Protein AF-A0A562D135-F1 (afdb_monomer_lite)

Foldseek 3Di:
DDPVPADDPVRLVVLVVQLVVLVPDDPPDPCSLVSNLVSQLVNLVRDDLQAQDLSNADPFWQQSVVLVVLCVVFDSNLASQVQNLLSNCFLHDDDPVSLVSLLVSVVRPSNVVSLLVSLVSLLVIDWGFQDPPDGQLVGFTARGYRRVLSSLLSSLLSLLSVLVDDSLQVSLLSQLLQQCPGRNDPPDNHGRRVSSNLSSLVSLLSSPDPSSLVSLVVSLVRHPDPVSVVSSVVSHD

Sequence (237 aa):
MCSAGLADSALVHALDAVTAFLDASGDHEWRIVELRNQARRVTSSATHPDILDLSLLADGDAWAGPARDVALSLPAGDIAPLVRLLGDLGPRKPPQRWWKSVDEALKSPPARQLLRQWLELAAATAVVPEWPGSKVGYCAGVLFVGTNVDVVRAAVLSTSRLRDETWPTDLLAELARRGSAHNGMAGIPEALALKVASAAVDALVLRANQVDHAALAILLTELNRRDLIKRINAALP

Structure (mmCIF, N/CA/C/O backbone):
data_AF-A0A562D135-F1
#
_entry.id   AF-A0A562D135-F1
#
loop_
_atom_site.group_PDB
_atom_site.id
_atom_site.type_symbol
_atom_site.label_atom_id
_atom_site.label_alt_id
_atom_site.label_comp_id
_atom_site.label_asy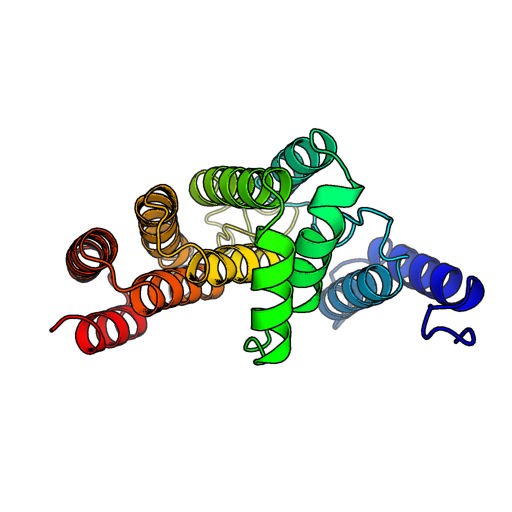m_id
_atom_site.label_entity_id
_atom_site.label_seq_id
_atom_site.pdbx_PDB_ins_code
_atom_site.Cartn_x
_atom_site.Cartn_y
_atom_site.Cartn_z
_atom_site.occupancy
_atom_site.B_iso_or_equiv
_atom_site.auth_seq_id
_atom_site.auth_comp_id
_atom_site.auth_asym_id
_atom_site.auth_atom_id
_atom_site.pdbx_PDB_model_num
ATOM 1 N N . MET A 1 1 ? -10.113 -7.699 -29.712 1.00 42.00 1 MET A N 1
ATOM 2 C CA . MET A 1 1 ? -10.841 -8.226 -28.524 1.00 42.00 1 MET A CA 1
ATOM 3 C C . MET A 1 1 ? -11.444 -9.568 -28.888 1.00 42.00 1 MET A C 1
ATOM 5 O O . MET A 1 1 ? -12.290 -9.611 -29.777 1.00 42.00 1 MET A O 1
ATOM 9 N N . CYS A 1 2 ? -11.012 -10.649 -28.243 1.00 36.53 2 CYS A N 1
ATOM 10 C CA . CYS A 1 2 ? -11.620 -11.965 -28.442 1.00 36.53 2 CYS A CA 1
ATOM 11 C C . CYS A 1 2 ? -12.984 -12.049 -27.733 1.00 36.53 2 CYS A C 1
ATOM 13 O O . CYS A 1 2 ? -13.264 -11.282 -26.810 1.00 36.53 2 CYS A O 1
ATOM 15 N N . SER A 1 3 ? -13.821 -13.003 -28.150 1.00 36.50 3 SER A N 1
ATOM 16 C CA . SER A 1 3 ? -15.224 -13.199 -27.733 1.00 36.50 3 SER A CA 1
ATOM 17 C C . SER A 1 3 ? -15.468 -13.398 -26.224 1.00 36.50 3 SER A C 1
ATOM 19 O O . SER A 1 3 ? -16.619 -13.439 -25.804 1.00 36.50 3 SER A O 1
ATOM 21 N N . ALA A 1 4 ? -14.414 -13.462 -25.404 1.00 48.22 4 ALA A N 1
ATOM 22 C CA . ALA A 1 4 ? -14.469 -13.575 -23.945 1.00 48.22 4 ALA A CA 1
ATOM 23 C C . ALA A 1 4 ? -14.019 -12.301 -23.189 1.00 48.22 4 ALA A C 1
ATOM 25 O O . ALA A 1 4 ? -13.837 -12.343 -21.977 1.00 48.22 4 ALA A O 1
ATOM 26 N N . GLY A 1 5 ? -13.792 -11.173 -23.876 1.00 50.88 5 GLY A N 1
ATOM 27 C CA . GLY A 1 5 ? -13.250 -9.958 -23.244 1.00 50.88 5 GLY A CA 1
ATOM 28 C C . GLY A 1 5 ? -11.745 -10.025 -22.948 1.00 50.88 5 GLY A C 1
ATOM 29 O O . GLY A 1 5 ? -11.208 -9.143 -22.285 1.00 50.88 5 GLY A O 1
ATOM 30 N N . LEU A 1 6 ? -11.064 -11.052 -23.463 1.00 56.34 6 LEU A N 1
ATOM 31 C CA . LEU A 1 6 ? -9.611 -11.188 -23.418 1.00 56.34 6 LEU A CA 1
ATOM 32 C C . LEU A 1 6 ? -8.965 -10.319 -24.508 1.00 56.34 6 LEU A C 1
ATOM 34 O O . LEU A 1 6 ? -9.483 -10.213 -25.633 1.00 56.34 6 LEU A O 1
ATOM 38 N N . ALA A 1 7 ? -7.828 -9.702 -24.173 1.00 60.22 7 ALA A N 1
ATOM 39 C CA . ALA A 1 7 ? -6.957 -9.077 -25.160 1.00 60.22 7 ALA A CA 1
ATOM 40 C C . ALA A 1 7 ? -6.534 -10.144 -26.179 1.00 60.22 7 ALA A C 1
ATOM 42 O O . ALA A 1 7 ? -6.171 -11.256 -25.796 1.00 60.22 7 ALA A O 1
ATOM 43 N N . ASP A 1 8 ? -6.639 -9.843 -27.476 1.00 71.81 8 ASP A N 1
ATOM 44 C CA . ASP A 1 8 ? -6.077 -10.756 -28.472 1.00 71.81 8 ASP A CA 1
ATOM 45 C C . ASP A 1 8 ? -4.543 -10.659 -28.458 1.00 71.81 8 ASP A C 1
ATOM 47 O O . ASP A 1 8 ? -3.971 -9.685 -27.960 1.00 71.81 8 ASP A O 1
ATOM 51 N N . SER A 1 9 ? -3.868 -11.680 -28.987 1.00 68.06 9 SER A N 1
ATOM 52 C CA . SER A 1 9 ? -2.405 -11.746 -28.984 1.00 68.06 9 SER A CA 1
ATOM 53 C C . SER A 1 9 ? -1.750 -10.579 -29.726 1.00 68.06 9 SER A C 1
ATOM 55 O O . SER A 1 9 ? -0.661 -10.160 -29.345 1.00 68.06 9 SER A O 1
ATOM 57 N N . ALA A 1 10 ? -2.404 -10.008 -30.743 1.00 72.44 10 ALA A N 1
ATOM 58 C CA . ALA A 1 10 ? -1.879 -8.855 -31.466 1.00 72.44 10 ALA A CA 1
ATOM 59 C C . ALA A 1 10 ? -1.906 -7.586 -30.600 1.00 72.44 10 ALA A C 1
ATOM 61 O O . ALA A 1 10 ? -0.961 -6.800 -30.648 1.00 72.44 10 ALA A O 1
ATOM 62 N N . LEU A 1 11 ? -2.935 -7.411 -29.764 1.00 72.12 11 LEU A N 1
ATOM 63 C CA . LEU A 1 11 ? -2.990 -6.329 -28.779 1.00 72.12 11 LEU A CA 1
ATOM 64 C C . LEU A 1 11 ? -1.896 -6.479 -27.714 1.00 72.12 11 LEU A C 1
ATOM 66 O O . LEU A 1 11 ? -1.233 -5.494 -27.403 1.00 72.12 11 LEU A O 1
ATOM 70 N N . VAL A 1 12 ? -1.675 -7.688 -27.187 1.00 70.94 12 VAL A N 1
ATOM 71 C CA . VAL A 1 12 ? -0.606 -7.941 -26.199 1.00 70.94 12 VAL A CA 1
ATOM 72 C C . VAL A 1 12 ? 0.771 -7.651 -26.805 1.00 70.94 12 VAL A C 1
ATOM 74 O O . VAL A 1 12 ? 1.523 -6.861 -26.247 1.00 70.94 12 VAL A O 1
ATOM 77 N N . HIS A 1 13 ? 1.060 -8.163 -28.006 1.00 71.25 13 HIS A N 1
ATOM 78 C CA . HIS A 1 13 ? 2.321 -7.876 -28.699 1.00 71.25 13 HIS A CA 1
ATOM 79 C C . HIS A 1 13 ? 2.523 -6.385 -29.004 1.00 71.25 13 HIS A C 1
ATOM 81 O O . HIS A 1 13 ? 3.642 -5.881 -28.911 1.00 71.25 13 HIS A O 1
ATOM 87 N N . ALA A 1 14 ? 1.457 -5.662 -29.356 1.00 74.44 14 ALA A N 1
ATOM 88 C CA . ALA A 1 14 ? 1.533 -4.220 -29.566 1.00 74.44 14 ALA A CA 1
ATOM 89 C C . ALA A 1 14 ? 1.830 -3.467 -28.257 1.00 74.44 14 ALA A C 1
ATOM 91 O O . ALA A 1 14 ? 2.619 -2.523 -28.262 1.00 74.44 14 ALA A O 1
ATOM 92 N N . LEU A 1 15 ? 1.237 -3.890 -27.136 1.00 76.69 15 LEU A N 1
ATOM 93 C CA . LEU A 1 15 ? 1.486 -3.306 -25.816 1.00 76.69 15 LEU A CA 1
ATOM 94 C C . LEU A 1 15 ? 2.910 -3.586 -25.317 1.00 76.69 15 LEU A C 1
ATOM 96 O O . LEU A 1 15 ? 3.551 -2.677 -24.783 1.00 76.69 15 LEU A O 1
ATOM 100 N N . ASP A 1 16 ? 3.435 -4.787 -25.558 1.00 75.12 16 ASP A N 1
ATOM 101 C CA . ASP A 1 16 ? 4.825 -5.140 -25.250 1.00 75.12 16 ASP A CA 1
ATOM 102 C C . ASP A 1 16 ? 5.805 -4.279 -26.055 1.00 75.12 16 ASP A C 1
ATOM 104 O O . ASP A 1 16 ? 6.740 -3.709 -25.493 1.00 75.12 16 ASP A O 1
ATOM 108 N N . ALA A 1 17 ? 5.558 -4.105 -27.359 1.00 78.62 17 ALA A N 1
ATOM 109 C CA . ALA A 1 17 ? 6.385 -3.264 -28.222 1.00 78.62 17 ALA A CA 1
ATOM 110 C C . ALA A 1 17 ? 6.371 -1.786 -27.790 1.00 78.62 17 ALA A C 1
ATOM 112 O O . ALA A 1 17 ? 7.414 -1.130 -27.781 1.00 78.62 17 ALA A O 1
ATOM 113 N N . VAL A 1 18 ? 5.205 -1.265 -27.388 1.00 81.25 18 VAL A N 1
ATOM 114 C CA . VAL A 1 18 ? 5.072 0.098 -26.847 1.00 81.25 18 VAL A CA 1
ATOM 115 C C . VAL A 1 18 ? 5.802 0.235 -25.511 1.00 81.25 18 VAL A C 1
ATOM 117 O O . VAL A 1 18 ? 6.496 1.227 -25.298 1.00 81.25 18 VAL A O 1
ATOM 120 N N . THR A 1 19 ? 5.690 -0.755 -24.624 1.00 78.06 19 THR A N 1
ATOM 121 C CA . THR A 1 19 ? 6.372 -0.740 -23.321 1.00 78.06 19 THR A CA 1
ATOM 122 C C . THR A 1 19 ? 7.889 -0.767 -23.508 1.00 78.06 19 THR A C 1
ATOM 124 O O . THR A 1 19 ? 8.581 0.081 -22.951 1.00 78.06 19 THR A O 1
ATOM 127 N N . ALA A 1 20 ? 8.397 -1.648 -24.374 1.00 78.31 20 ALA A N 1
ATOM 128 C CA . ALA A 1 20 ? 9.819 -1.739 -24.699 1.00 78.31 20 ALA A CA 1
ATOM 129 C C . ALA A 1 20 ? 10.369 -0.446 -25.328 1.00 78.31 20 ALA A C 1
ATOM 131 O O . ALA A 1 20 ? 11.461 -0.001 -24.976 1.00 78.31 20 ALA A O 1
ATOM 132 N N . PHE A 1 21 ? 9.607 0.197 -26.220 1.00 79.81 21 PHE A N 1
ATOM 133 C CA . PHE A 1 21 ? 9.975 1.497 -26.789 1.00 79.81 21 PHE A CA 1
ATOM 134 C C . PHE A 1 21 ? 10.08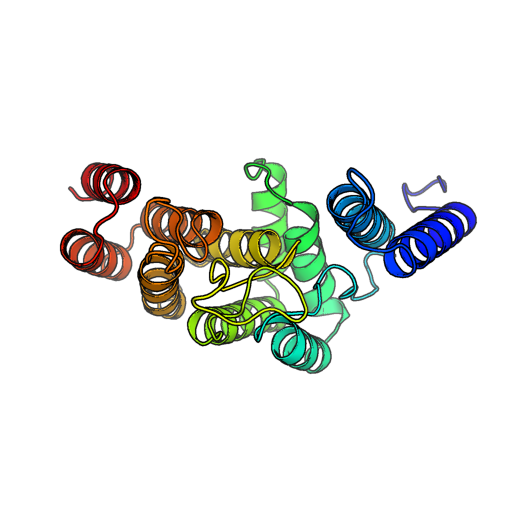7 2.586 -25.710 1.00 79.81 21 PHE A C 1
ATOM 136 O O . PHE A 1 21 ? 11.063 3.338 -25.674 1.00 79.81 21 PHE A O 1
ATOM 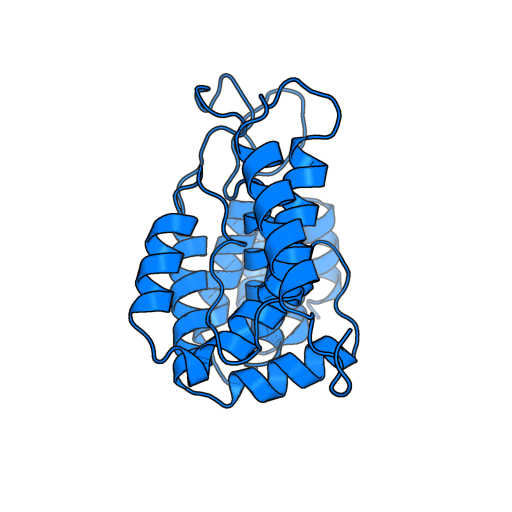143 N N . LEU A 1 22 ? 9.109 2.655 -24.803 1.00 79.88 22 LEU A N 1
ATOM 144 C CA . LEU A 1 22 ? 9.088 3.636 -23.714 1.00 79.88 22 LEU A CA 1
ATOM 145 C C . LEU A 1 22 ? 10.173 3.376 -22.662 1.00 79.88 22 LEU A C 1
ATOM 147 O O . LEU A 1 22 ? 10.680 4.325 -22.063 1.00 79.88 22 LEU A O 1
ATOM 151 N N . ASP A 1 23 ? 10.541 2.117 -22.431 1.00 74.81 23 ASP A N 1
ATOM 152 C CA . ASP A 1 23 ? 11.658 1.738 -21.561 1.00 74.81 23 ASP A CA 1
ATOM 153 C C . ASP A 1 23 ? 13.015 2.114 -22.178 1.00 74.81 23 ASP A C 1
ATOM 155 O O . ASP A 1 23 ? 13.931 2.496 -21.453 1.00 74.81 23 ASP A O 1
ATOM 159 N N . ALA A 1 24 ? 13.135 2.072 -23.509 1.00 77.00 24 ALA A N 1
ATOM 160 C CA . ALA A 1 24 ? 14.341 2.484 -24.233 1.00 77.00 24 ALA A CA 1
ATOM 161 C C . ALA A 1 24 ? 14.467 4.009 -24.419 1.00 77.00 24 ALA A C 1
ATOM 163 O O . ALA A 1 24 ? 15.542 4.500 -24.766 1.00 77.00 24 ALA A O 1
ATOM 164 N N . SER A 1 25 ? 13.384 4.760 -24.210 1.00 73.69 25 SER A N 1
ATOM 165 C CA . SER A 1 25 ? 13.375 6.215 -24.353 1.00 73.69 25 SER A CA 1
ATOM 166 C C . SER A 1 25 ? 13.906 6.906 -23.092 1.00 73.69 25 SER A C 1
ATOM 168 O O . SER A 1 25 ? 13.567 6.526 -21.970 1.00 73.69 25 SER A O 1
ATOM 170 N N . GLY A 1 26 ? 14.729 7.945 -23.263 1.00 62.78 26 GLY A N 1
ATOM 171 C CA . GLY A 1 26 ? 15.309 8.695 -22.147 1.00 62.78 26 GLY A CA 1
ATOM 172 C C . GLY A 1 26 ? 14.260 9.486 -21.357 1.00 62.78 26 GLY A C 1
ATOM 173 O O . GLY A 1 26 ? 13.332 10.057 -21.927 1.00 62.78 26 GLY A O 1
ATOM 174 N N . ASP A 1 27 ? 14.440 9.582 -20.038 1.00 61.22 27 ASP A N 1
ATOM 175 C CA . ASP A 1 27 ? 13.482 10.222 -19.116 1.00 61.22 27 ASP A CA 1
ATOM 176 C C . ASP A 1 27 ? 13.317 11.746 -19.321 1.00 61.22 27 ASP A C 1
ATOM 178 O O . ASP A 1 27 ? 12.475 12.376 -18.682 1.00 61.22 27 ASP A O 1
ATOM 182 N N . HIS A 1 28 ? 14.109 12.355 -20.210 1.00 55.00 28 HIS A N 1
ATOM 183 C CA . HIS A 1 28 ? 14.089 13.791 -20.515 1.00 55.00 28 HIS A CA 1
ATOM 184 C C . HIS A 1 28 ? 12.967 14.204 -21.479 1.00 55.00 28 HIS A C 1
ATOM 186 O O . HIS A 1 28 ? 12.713 15.396 -21.654 1.00 55.00 28 HIS A O 1
ATOM 192 N N . GLU A 1 29 ? 12.297 13.244 -22.114 1.00 59.53 29 GLU A N 1
ATOM 193 C CA . GLU A 1 29 ? 11.203 13.522 -23.039 1.00 59.53 29 GLU A CA 1
ATOM 194 C C . GLU A 1 29 ? 9.868 13.719 -22.302 1.00 59.53 29 GLU A C 1
ATOM 196 O O . GLU A 1 29 ? 9.479 12.970 -21.399 1.00 59.53 29 GLU A O 1
ATOM 201 N N . TRP A 1 30 ? 9.139 14.763 -22.705 1.00 53.09 30 TRP A N 1
ATOM 202 C CA . TRP A 1 30 ? 7.883 15.177 -22.083 1.00 53.09 30 TRP A CA 1
ATOM 203 C C . TRP A 1 30 ? 6.871 14.018 -22.022 1.00 53.09 30 TRP A C 1
ATOM 205 O O . TRP A 1 30 ? 6.461 13.482 -23.049 1.00 53.09 30 TRP A O 1
ATOM 215 N N . ARG A 1 31 ? 6.423 13.676 -20.803 1.00 61.97 31 ARG A N 1
ATOM 216 C CA . ARG A 1 31 ? 5.429 12.627 -20.468 1.00 61.97 31 ARG A CA 1
ATOM 217 C C . ARG A 1 31 ? 5.853 11.171 -20.684 1.00 61.97 31 ARG A C 1
ATOM 219 O O . ARG A 1 31 ? 5.019 10.293 -20.468 1.00 61.97 31 ARG A O 1
ATOM 226 N N . ILE A 1 32 ? 7.114 10.874 -20.999 1.00 74.44 32 ILE A N 1
ATOM 227 C CA . ILE A 1 32 ? 7.555 9.477 -21.167 1.00 74.44 32 ILE A CA 1
ATOM 228 C C . ILE A 1 32 ? 7.358 8.641 -19.904 1.00 74.44 32 ILE A C 1
ATOM 230 O O . ILE A 1 32 ? 6.828 7.538 -19.988 1.00 74.44 32 ILE A O 1
ATOM 234 N N . VAL A 1 33 ? 7.670 9.181 -18.726 1.00 67.88 33 VAL A N 1
ATOM 235 C CA . VAL A 1 33 ? 7.463 8.472 -17.450 1.00 67.88 33 VAL A CA 1
ATOM 236 C C . VAL A 1 33 ? 5.977 8.169 -17.205 1.00 67.88 33 VAL A C 1
ATOM 238 O O . VAL A 1 33 ? 5.620 7.071 -16.780 1.00 67.88 33 VAL A O 1
ATOM 241 N N . GLU A 1 34 ? 5.086 9.118 -17.508 1.00 70.75 34 GLU A N 1
ATOM 242 C CA . GLU A 1 34 ? 3.634 8.933 -17.379 1.00 70.75 34 GLU A CA 1
ATOM 243 C C . GLU A 1 34 ? 3.124 7.863 -18.356 1.00 70.75 34 GLU A C 1
ATOM 245 O O . GLU A 1 34 ? 2.400 6.950 -17.952 1.00 70.75 34 GLU A O 1
ATOM 250 N N . LEU A 1 35 ? 3.551 7.941 -19.621 1.00 77.25 35 LEU A N 1
ATOM 251 C CA . LEU A 1 35 ? 3.185 6.994 -20.673 1.00 77.25 35 LEU A CA 1
ATOM 252 C C . LEU A 1 35 ? 3.713 5.589 -20.384 1.00 77.25 35 LEU A C 1
ATOM 254 O O . LEU A 1 35 ? 2.970 4.630 -20.562 1.00 77.25 35 LEU A O 1
ATOM 258 N N . ARG A 1 36 ? 4.942 5.455 -19.874 1.00 76.62 36 ARG A N 1
ATOM 259 C CA . ARG A 1 36 ? 5.543 4.175 -19.464 1.00 76.62 36 ARG A CA 1
ATOM 260 C C . ARG A 1 36 ? 4.734 3.525 -18.344 1.00 76.62 36 ARG A C 1
ATOM 262 O O . ARG A 1 36 ? 4.350 2.361 -18.441 1.00 76.62 36 ARG A O 1
ATOM 269 N N . ASN A 1 37 ? 4.386 4.300 -17.318 1.00 71.50 37 ASN A N 1
ATOM 270 C CA . ASN A 1 37 ? 3.547 3.837 -16.210 1.00 71.50 37 ASN A CA 1
ATOM 271 C C . ASN A 1 37 ? 2.139 3.438 -16.675 1.00 71.50 37 ASN A C 1
ATOM 273 O O . ASN A 1 37 ? 1.559 2.477 -16.167 1.00 71.50 37 ASN A O 1
ATOM 277 N N . GLN A 1 38 ? 1.575 4.173 -17.636 1.00 77.00 38 GLN A N 1
ATOM 278 C CA . GLN A 1 38 ? 0.281 3.846 -18.221 1.00 77.00 38 GLN A CA 1
ATOM 279 C C . GLN A 1 38 ? 0.353 2.589 -19.097 1.00 77.00 38 GLN A C 1
ATOM 281 O O . GLN A 1 38 ? -0.522 1.737 -18.970 1.00 77.00 38 GLN A O 1
ATOM 286 N N . ALA A 1 39 ? 1.389 2.445 -19.925 1.00 77.00 39 ALA A N 1
ATOM 287 C CA . ALA A 1 39 ? 1.610 1.280 -20.775 1.00 77.00 39 ALA A CA 1
ATOM 288 C C . ALA A 1 39 ? 1.723 0.008 -19.931 1.00 77.00 39 ALA A C 1
ATOM 290 O O . ALA A 1 39 ? 0.917 -0.896 -20.116 1.00 77.00 39 ALA A O 1
ATOM 291 N N . ARG A 1 40 ? 2.589 -0.006 -18.907 1.00 73.56 40 ARG A N 1
ATOM 292 C CA . ARG A 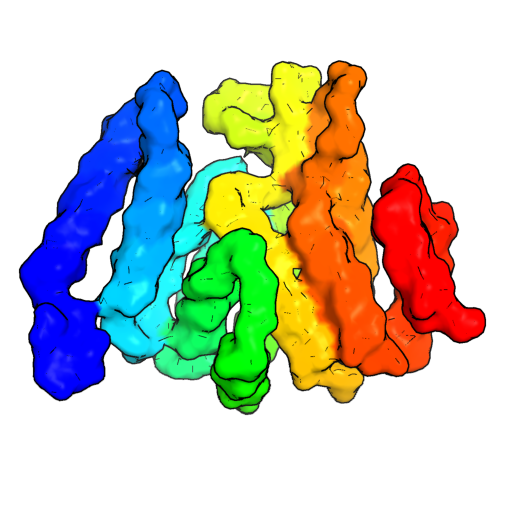1 40 ? 2.741 -1.154 -17.991 1.00 73.56 40 ARG A CA 1
ATOM 293 C C . ARG A 1 40 ? 1.428 -1.565 -17.328 1.00 73.56 40 ARG A C 1
ATOM 295 O O . ARG A 1 40 ? 1.137 -2.749 -17.204 1.00 73.56 40 ARG A O 1
ATOM 302 N N . ARG A 1 41 ? 0.593 -0.596 -16.940 1.00 71.81 41 ARG A N 1
ATOM 303 C CA . ARG A 1 41 ? -0.745 -0.885 -16.396 1.00 71.81 41 ARG A CA 1
ATOM 304 C C . ARG A 1 41 ? -1.664 -1.514 -17.428 1.00 71.81 41 ARG A C 1
ATOM 306 O O . ARG A 1 41 ? -2.341 -2.479 -17.107 1.00 71.81 41 ARG A O 1
ATOM 313 N N . VAL A 1 42 ? -1.705 -0.972 -18.643 1.00 75.06 42 VAL A N 1
ATOM 314 C CA . VAL A 1 42 ? -2.562 -1.507 -19.709 1.00 75.06 42 VAL A CA 1
ATOM 315 C C . VAL A 1 42 ? -2.112 -2.911 -20.111 1.00 75.06 42 VAL A C 1
ATOM 317 O O . VAL A 1 42 ? -2.969 -3.777 -20.259 1.00 75.06 42 VAL A O 1
ATOM 320 N N . THR A 1 43 ? -0.803 -3.155 -20.214 1.00 71.94 43 THR A N 1
ATOM 321 C CA . THR A 1 43 ? -0.229 -4.489 -20.439 1.00 71.94 43 THR A CA 1
ATOM 322 C C . THR A 1 43 ? -0.649 -5.445 -19.329 1.00 71.94 43 THR A C 1
ATOM 324 O O . THR A 1 43 ? -1.239 -6.479 -19.620 1.00 71.94 43 THR A O 1
ATOM 327 N N . SER A 1 44 ? -0.501 -5.050 -18.061 1.00 69.06 44 SER A N 1
ATOM 328 C CA . SER A 1 44 ? -0.910 -5.882 -16.924 1.00 69.06 44 SER A CA 1
ATOM 329 C C . SER A 1 44 ? -2.408 -6.182 -16.881 1.00 69.06 44 SER A C 1
ATOM 331 O O . SER A 1 44 ? -2.821 -7.319 -16.637 1.00 69.06 44 SER A O 1
ATOM 333 N N . SER A 1 45 ? -3.247 -5.206 -17.230 1.00 67.06 45 SER A N 1
ATOM 334 C CA . SER A 1 45 ? -4.682 -5.429 -17.407 1.00 67.06 45 SER A CA 1
ATOM 335 C C . SER A 1 45 ? -5.016 -6.273 -18.653 1.00 67.06 45 SER A C 1
ATOM 337 O O . SER A 1 45 ? -6.133 -6.780 -18.755 1.00 67.06 45 SER A O 1
ATOM 339 N N . ALA A 1 46 ? -4.109 -6.425 -19.619 1.00 66.44 46 ALA A N 1
ATOM 340 C CA . ALA A 1 46 ? -4.298 -7.247 -20.817 1.00 66.44 46 ALA A CA 1
ATOM 341 C C . ALA A 1 46 ? -3.766 -8.682 -20.646 1.00 66.44 46 ALA A C 1
ATOM 343 O O . ALA A 1 46 ? -4.243 -9.584 -21.338 1.00 66.44 46 ALA A O 1
ATOM 344 N N . THR A 1 47 ? -2.841 -8.905 -19.707 1.00 66.88 47 THR A N 1
ATOM 345 C CA . THR A 1 47 ? -2.291 -10.220 -19.359 1.00 66.88 47 THR A CA 1
ATOM 346 C C . THR A 1 47 ? -3.405 -11.202 -18.968 1.00 66.88 47 THR A C 1
ATOM 348 O O . THR A 1 47 ? -4.403 -10.819 -18.345 1.00 66.88 47 THR A O 1
ATOM 351 N N . HIS A 1 48 ? -3.274 -12.477 -19.355 1.00 66.00 48 HIS A N 1
ATOM 352 C CA . HIS A 1 48 ? -4.261 -13.511 -19.021 1.00 66.00 48 HIS A CA 1
ATOM 353 C C . HIS A 1 48 ? -4.422 -13.611 -17.491 1.00 66.00 48 HIS A C 1
ATOM 355 O O . HIS A 1 48 ? -3.411 -13.583 -16.793 1.00 66.00 48 HIS A O 1
ATOM 361 N N . PRO A 1 49 ? -5.648 -13.726 -16.943 1.00 65.44 49 PRO A N 1
ATOM 362 C CA . PRO A 1 49 ? -5.883 -13.706 -15.493 1.00 65.44 49 PRO A CA 1
ATOM 363 C C . PRO A 1 49 ? -5.135 -14.796 -14.709 1.00 65.44 49 PRO A C 1
ATOM 365 O O . PRO A 1 49 ? -4.855 -14.601 -13.530 1.00 65.44 49 PRO A O 1
ATOM 368 N N . ASP A 1 50 ? -4.774 -15.897 -15.368 1.00 67.44 50 ASP A N 1
ATOM 369 C CA . ASP A 1 50 ? -4.022 -17.007 -14.765 1.00 67.44 50 ASP A CA 1
ATOM 370 C C . ASP A 1 50 ? -2.502 -16.764 -14.709 1.00 67.44 50 ASP A C 1
ATOM 372 O O . ASP A 1 50 ? -1.765 -17.560 -14.127 1.00 67.44 50 ASP A O 1
ATOM 376 N N . ILE A 1 51 ? -2.011 -15.687 -15.329 1.00 78.44 51 ILE A N 1
ATOM 377 C CA . ILE A 1 51 ? -0.591 -15.342 -15.354 1.00 78.44 51 ILE A CA 1
ATOM 378 C C . ILE A 1 51 ? -0.319 -14.299 -14.272 1.00 78.44 51 ILE A C 1
ATOM 380 O O . ILE A 1 51 ? -0.923 -13.226 -14.237 1.00 78.44 51 ILE A O 1
ATOM 384 N N . LEU A 1 52 ? 0.643 -14.607 -13.405 1.00 84.19 52 LEU A N 1
ATOM 385 C CA . LEU A 1 52 ? 1.189 -13.649 -12.455 1.00 84.19 52 LEU A CA 1
ATOM 386 C C . LEU A 1 52 ? 2.039 -12.613 -13.200 1.00 84.19 52 LEU A C 1
ATOM 388 O O . LEU A 1 52 ? 3.142 -12.917 -13.649 1.00 84.19 52 LEU A O 1
ATOM 392 N N . ASP A 1 53 ? 1.531 -11.387 -13.301 1.00 84.81 53 ASP A N 1
ATOM 393 C CA . ASP A 1 53 ? 2.244 -10.266 -13.910 1.00 84.81 53 ASP A CA 1
ATOM 394 C C . ASP A 1 53 ? 2.848 -9.337 -12.850 1.00 84.81 53 ASP A C 1
ATOM 396 O O . ASP A 1 53 ? 2.135 -8.717 -12.058 1.00 84.81 53 ASP A O 1
ATOM 400 N N . LEU A 1 54 ? 4.178 -9.228 -12.858 1.00 88.00 54 LEU A N 1
ATOM 401 C CA . LEU A 1 54 ? 4.958 -8.374 -11.958 1.00 88.00 54 LEU A CA 1
ATOM 402 C C . LEU A 1 54 ? 5.650 -7.209 -12.687 1.00 88.00 54 LEU A C 1
ATOM 404 O O . LEU A 1 54 ? 6.396 -6.457 -12.057 1.00 88.00 54 LEU A O 1
ATOM 408 N N . SER A 1 55 ? 5.393 -7.024 -13.988 1.00 82.00 55 SER A N 1
ATOM 409 C CA . SER A 1 55 ? 5.960 -5.929 -14.799 1.00 82.00 55 SER A CA 1
ATOM 410 C C . SER A 1 55 ? 5.507 -4.540 -14.329 1.00 82.00 55 SER A C 1
ATOM 412 O O . SER A 1 55 ? 6.168 -3.530 -14.577 1.00 82.00 55 SER A O 1
ATOM 414 N N . LEU A 1 56 ? 4.391 -4.486 -13.597 1.00 81.56 56 LEU A N 1
ATOM 415 C CA . LEU A 1 56 ? 3.854 -3.273 -12.982 1.00 81.56 56 LEU A CA 1
ATOM 416 C C . LEU A 1 56 ? 4.749 -2.714 -11.864 1.00 81.56 56 LEU A C 1
ATOM 418 O O . LEU A 1 56 ? 4.638 -1.526 -11.536 1.00 81.56 56 LEU A O 1
ATOM 422 N N . LEU A 1 57 ? 5.597 -3.561 -11.266 1.00 90.12 57 LEU A N 1
ATOM 423 C CA . LEU A 1 57 ? 6.562 -3.160 -10.250 1.00 90.12 57 LEU A CA 1
ATOM 424 C C . LEU A 1 57 ? 7.737 -2.492 -10.964 1.00 90.12 57 LEU A C 1
ATOM 426 O O . LEU A 1 57 ? 8.384 -3.106 -11.810 1.00 90.12 57 LEU A O 1
ATOM 430 N N . ALA A 1 58 ? 7.983 -1.223 -10.662 1.00 86.88 58 ALA A N 1
ATOM 431 C CA . ALA A 1 58 ? 9.079 -0.456 -11.234 1.00 86.88 58 ALA A CA 1
ATOM 432 C C . ALA A 1 58 ? 10.382 -0.715 -10.467 1.00 86.88 58 ALA A C 1
ATOM 434 O O . ALA A 1 58 ? 10.372 -0.843 -9.246 1.00 86.88 58 ALA A O 1
ATOM 435 N N . ASP A 1 59 ? 11.509 -0.756 -11.172 1.00 86.56 59 ASP A N 1
ATOM 436 C CA . ASP A 1 59 ? 12.823 -0.750 -10.527 1.00 86.56 59 ASP A CA 1
ATOM 437 C C . ASP A 1 59 ? 13.187 0.657 -10.040 1.00 86.56 59 ASP A C 1
ATOM 439 O O . ASP A 1 59 ? 12.678 1.652 -10.558 1.00 86.56 59 ASP A O 1
ATOM 443 N N . GLY A 1 60 ? 14.093 0.738 -9.061 1.00 85.19 60 GLY A N 1
ATOM 444 C CA . GLY A 1 60 ? 14.654 2.005 -8.572 1.00 85.19 60 GLY A CA 1
ATOM 445 C C . GLY A 1 60 ? 14.387 2.313 -7.099 1.00 85.19 60 GLY A C 1
ATOM 446 O O . GLY A 1 60 ? 14.985 3.245 -6.570 1.00 85.19 60 GLY A O 1
ATOM 447 N N . ASP A 1 61 ? 13.561 1.519 -6.415 1.00 92.06 61 ASP A N 1
ATOM 448 C CA . ASP A 1 61 ? 13.451 1.536 -4.953 1.00 92.06 61 ASP A CA 1
ATOM 449 C C . ASP A 1 61 ? 13.943 0.230 -4.314 1.00 92.06 61 ASP A C 1
ATOM 451 O O . ASP A 1 61 ? 14.274 -0.745 -4.990 1.00 92.06 61 ASP A O 1
ATOM 455 N N . ALA A 1 62 ? 14.025 0.232 -2.982 1.00 94.06 62 ALA A N 1
ATOM 456 C CA . ALA A 1 62 ? 14.464 -0.917 -2.195 1.00 94.06 62 ALA A CA 1
ATOM 457 C C . ALA A 1 62 ? 13.343 -1.943 -1.926 1.00 94.06 62 ALA A C 1
ATOM 459 O O . ALA A 1 62 ? 13.580 -2.933 -1.235 1.00 94.06 62 ALA A O 1
ATOM 460 N N . TRP A 1 63 ? 12.131 -1.719 -2.444 1.00 97.19 63 TRP A N 1
ATOM 461 C CA . TRP A 1 63 ? 10.961 -2.555 -2.180 1.00 97.19 63 TRP A CA 1
ATOM 462 C C . TRP A 1 63 ? 10.666 -3.528 -3.327 1.00 97.19 63 TRP A C 1
ATOM 464 O O . TRP A 1 63 ? 10.402 -4.703 -3.074 1.00 97.19 63 TRP A O 1
ATOM 474 N N . ALA A 1 64 ? 10.734 -3.069 -4.581 1.00 94.81 64 ALA A N 1
ATOM 475 C CA . ALA A 1 64 ? 10.244 -3.822 -5.737 1.00 94.81 64 ALA A CA 1
ATOM 476 C C . ALA A 1 64 ? 10.951 -5.167 -5.958 1.00 94.81 64 ALA A C 1
ATOM 478 O O . ALA A 1 64 ? 10.283 -6.163 -6.225 1.00 94.81 64 ALA A O 1
ATOM 479 N N . GLY A 1 65 ? 12.282 -5.216 -5.832 1.00 94.94 65 GLY A N 1
ATOM 480 C CA . GLY A 1 65 ? 13.058 -6.457 -5.965 1.00 94.94 65 GLY A CA 1
ATOM 481 C C . GLY A 1 65 ? 12.606 -7.530 -4.965 1.00 94.94 65 GLY A C 1
ATOM 482 O O . GLY A 1 65 ? 12.044 -8.539 -5.389 1.00 94.94 65 GLY A O 1
ATOM 483 N N . PRO A 1 66 ? 12.728 -7.279 -3.648 1.00 97.75 66 PRO A N 1
ATOM 484 C CA . PRO A 1 66 ? 12.247 -8.203 -2.620 1.00 97.75 66 PRO A CA 1
ATOM 485 C C . PRO A 1 66 ? 10.757 -8.559 -2.742 1.00 97.75 66 PRO A C 1
ATOM 487 O O . PRO A 1 66 ? 10.362 -9.693 -2.472 1.00 97.75 66 PRO A O 1
ATOM 490 N N . ALA A 1 67 ? 9.910 -7.616 -3.171 1.00 97.69 67 ALA A N 1
ATOM 491 C CA . ALA A 1 67 ? 8.488 -7.877 -3.385 1.00 97.69 67 ALA A CA 1
ATOM 492 C C . ALA A 1 67 ? 8.243 -8.885 -4.523 1.00 97.69 67 ALA A C 1
ATOM 494 O O . ALA A 1 67 ? 7.349 -9.732 -4.402 1.00 97.69 67 ALA A O 1
ATOM 495 N N . ARG A 1 68 ? 9.042 -8.834 -5.601 1.00 97.06 68 ARG A N 1
ATOM 496 C CA . ARG A 1 68 ? 9.013 -9.845 -6.670 1.00 97.06 68 ARG A CA 1
ATOM 497 C C . ARG A 1 68 ? 9.458 -11.206 -6.153 1.00 97.06 68 ARG A C 1
ATOM 499 O O . ARG A 1 68 ? 8.760 -12.180 -6.414 1.00 97.06 68 ARG A O 1
ATOM 506 N N . ASP A 1 69 ? 10.542 -11.266 -5.384 1.00 97.12 69 ASP A N 1
ATOM 507 C CA . ASP A 1 69 ? 11.056 -12.526 -4.826 1.00 97.12 69 ASP A CA 1
ATOM 508 C C . ASP A 1 69 ? 10.008 -13.219 -3.946 1.00 97.12 69 ASP A C 1
ATOM 510 O O . ASP A 1 69 ? 9.752 -14.416 -4.085 1.00 97.12 69 ASP A O 1
ATOM 514 N N . VAL A 1 70 ? 9.323 -12.445 -3.098 1.00 97.50 70 VAL A N 1
ATOM 515 C CA . VAL A 1 70 ? 8.196 -12.934 -2.297 1.00 97.50 70 VAL A CA 1
ATOM 516 C C . VAL A 1 70 ? 7.072 -13.473 -3.184 1.00 97.50 70 VAL A C 1
ATOM 518 O O . VAL A 1 70 ? 6.601 -14.587 -2.956 1.00 97.50 70 VAL A O 1
ATOM 521 N N . ALA A 1 71 ? 6.643 -12.721 -4.201 1.00 95.81 71 ALA A N 1
ATOM 522 C CA . ALA A 1 71 ? 5.554 -13.150 -5.078 1.00 95.81 71 ALA A CA 1
ATOM 523 C C . ALA A 1 71 ? 5.903 -14.442 -5.835 1.00 95.81 71 ALA A C 1
ATOM 525 O O . ALA A 1 71 ? 5.077 -15.347 -5.918 1.00 95.81 71 ALA A O 1
ATOM 526 N N . LEU A 1 72 ? 7.139 -14.562 -6.322 1.00 94.62 72 LEU A N 1
ATOM 527 C CA . LEU A 1 72 ? 7.630 -15.748 -7.027 1.00 94.62 72 LEU A CA 1
ATOM 528 C C . LEU A 1 72 ? 7.768 -16.982 -6.121 1.00 94.62 72 LEU A C 1
ATOM 530 O O . LEU A 1 72 ? 7.785 -18.104 -6.623 1.00 94.62 72 LEU A O 1
ATOM 534 N N . SER A 1 73 ? 7.839 -16.796 -4.800 1.00 96.44 73 SER A N 1
ATOM 535 C CA . SER A 1 73 ? 7.890 -17.896 -3.826 1.00 96.44 73 SER A CA 1
ATOM 536 C C . SER A 1 73 ? 6.522 -18.512 -3.495 1.00 96.44 73 SER A C 1
ATOM 538 O O . SER A 1 73 ? 6.459 -19.530 -2.803 1.00 96.44 73 SER A O 1
ATOM 540 N N . LEU A 1 74 ? 5.426 -17.913 -3.973 1.00 96.19 74 LEU A N 1
ATOM 541 C CA . LEU A 1 74 ? 4.053 -18.325 -3.675 1.00 96.19 74 LEU A CA 1
ATOM 542 C C . LEU A 1 74 ? 3.348 -18.901 -4.919 1.00 96.19 74 LEU A C 1
ATOM 544 O O . LEU A 1 74 ? 3.743 -18.609 -6.049 1.00 96.19 74 LEU A O 1
ATOM 548 N N . PRO A 1 75 ? 2.282 -19.710 -4.753 1.00 94.25 75 PRO A N 1
ATOM 549 C CA . PRO A 1 75 ? 1.554 -20.278 -5.886 1.00 94.25 75 PRO A CA 1
ATOM 550 C C . PRO A 1 75 ? 0.902 -19.185 -6.746 1.00 94.25 75 PRO A C 1
ATOM 552 O O . PRO A 1 75 ? -0.032 -18.514 -6.310 1.00 94.25 75 PRO A O 1
ATOM 555 N N . ALA A 1 76 ? 1.370 -19.025 -7.989 1.00 91.06 76 ALA A N 1
ATOM 556 C CA . ALA A 1 76 ? 0.951 -17.946 -8.889 1.00 91.06 76 ALA A CA 1
ATOM 557 C C . ALA A 1 76 ? -0.576 -17.846 -9.064 1.00 91.06 76 ALA A C 1
ATOM 559 O O . ALA A 1 76 ? -1.124 -16.749 -8.971 1.00 91.06 76 ALA A O 1
ATOM 560 N N . GLY A 1 77 ? -1.270 -18.977 -9.242 1.00 90.44 77 GLY A N 1
ATOM 561 C CA . GLY A 1 77 ? -2.731 -19.006 -9.400 1.00 90.44 77 GLY A CA 1
ATOM 562 C C . GLY A 1 77 ? -3.502 -18.495 -8.177 1.00 90.44 77 GLY A C 1
ATOM 563 O O . GLY A 1 77 ? -4.581 -17.926 -8.325 1.00 90.44 77 GLY A O 1
ATOM 564 N N . ASP A 1 78 ? -2.923 -18.617 -6.981 1.00 94.12 78 ASP A N 1
ATOM 565 C CA . ASP A 1 78 ? -3.553 -18.194 -5.728 1.00 94.12 78 ASP A CA 1
ATOM 566 C C . ASP A 1 78 ? -3.324 -16.711 -5.412 1.00 94.12 78 ASP A C 1
ATOM 568 O O . ASP A 1 78 ? -4.052 -16.146 -4.591 1.00 94.12 78 ASP A O 1
ATOM 572 N N . ILE A 1 79 ? -2.316 -16.083 -6.032 1.00 95.81 79 ILE A N 1
ATOM 573 C CA . ILE A 1 79 ? -1.914 -14.697 -5.749 1.00 95.81 79 ILE A CA 1
ATOM 574 C C . ILE A 1 79 ? -2.130 -13.726 -6.916 1.00 95.81 79 ILE A C 1
ATOM 576 O O . ILE A 1 79 ? -2.315 -12.530 -6.677 1.00 95.81 79 ILE A O 1
ATOM 580 N N . ALA A 1 80 ? -2.150 -14.210 -8.163 1.00 93.06 80 ALA A N 1
ATOM 581 C CA . ALA A 1 80 ? -2.317 -13.378 -9.356 1.00 93.06 80 ALA A CA 1
ATOM 582 C C . ALA A 1 80 ? -3.586 -12.500 -9.315 1.00 93.06 80 ALA A C 1
ATOM 584 O O . ALA A 1 80 ? -3.475 -11.310 -9.635 1.00 93.06 80 ALA A O 1
ATOM 585 N N . PRO A 1 81 ? -4.758 -12.986 -8.838 1.00 94.00 81 PRO A N 1
ATOM 586 C CA . PRO A 1 81 ? -5.946 -12.143 -8.713 1.00 94.00 81 PRO A CA 1
ATOM 587 C C . PRO A 1 81 ? -5.727 -10.931 -7.803 1.00 94.00 81 PRO A C 1
ATOM 589 O O . PRO A 1 81 ? -6.147 -9.824 -8.141 1.00 94.00 81 PRO A O 1
ATOM 592 N N . LEU A 1 82 ? -5.039 -11.115 -6.669 1.00 96.50 82 LEU A N 1
ATOM 593 C CA . LEU A 1 82 ? -4.734 -10.014 -5.759 1.00 96.50 82 LEU A CA 1
ATOM 594 C C . LEU A 1 82 ? -3.755 -9.036 -6.414 1.00 96.50 82 LEU A C 1
ATOM 596 O O . LEU A 1 82 ? -4.059 -7.849 -6.486 1.00 96.50 82 LEU A O 1
ATOM 600 N N . VAL A 1 83 ? -2.621 -9.520 -6.931 1.00 94.81 83 VAL A N 1
ATOM 601 C CA . VAL A 1 83 ? -1.579 -8.678 -7.554 1.00 94.81 83 VAL A CA 1
ATOM 602 C C . VAL A 1 83 ? -2.162 -7.780 -8.644 1.00 94.81 83 VAL A C 1
ATOM 604 O O . VAL A 1 83 ? -1.913 -6.571 -8.656 1.00 94.81 83 VAL A O 1
ATOM 607 N N . ARG A 1 84 ? -3.021 -8.341 -9.498 1.00 91.94 84 ARG A N 1
ATOM 608 C CA . ARG A 1 84 ? -3.717 -7.597 -10.547 1.00 91.94 84 ARG A CA 1
ATOM 609 C C . ARG A 1 84 ? -4.615 -6.495 -9.988 1.00 91.94 84 ARG A C 1
ATOM 611 O O . ARG A 1 84 ? -4.539 -5.356 -10.439 1.00 91.94 84 ARG A O 1
ATOM 618 N N . LEU A 1 85 ? -5.431 -6.800 -8.976 1.00 94.38 85 LEU A N 1
ATOM 619 C CA . LEU A 1 85 ? -6.297 -5.803 -8.333 1.00 94.38 85 LEU A CA 1
ATOM 620 C C . LEU A 1 85 ? -5.495 -4.647 -7.728 1.00 94.38 85 LEU A C 1
ATOM 622 O O . LEU A 1 85 ? -5.947 -3.498 -7.783 1.00 94.38 85 LEU A O 1
ATOM 626 N N . LEU A 1 86 ? -4.324 -4.938 -7.156 1.00 95.25 86 LEU A N 1
ATOM 627 C CA . LEU A 1 86 ? -3.436 -3.923 -6.592 1.00 95.25 86 LEU A CA 1
ATOM 628 C C . LEU A 1 86 ? -2.836 -3.026 -7.687 1.00 95.25 86 LEU A C 1
ATOM 630 O O . LEU A 1 86 ? -2.819 -1.803 -7.529 1.00 95.25 86 LEU A O 1
ATOM 634 N N . GLY A 1 87 ? -2.410 -3.609 -8.811 1.00 90.12 87 GLY A N 1
ATOM 635 C CA . GLY A 1 87 ? -1.885 -2.875 -9.967 1.00 90.12 87 GLY A CA 1
ATOM 636 C C . GLY A 1 87 ? -2.929 -2.012 -10.685 1.00 90.12 87 GLY A C 1
ATOM 637 O O . GLY A 1 87 ? -2.684 -0.834 -10.965 1.00 90.12 87 GLY A O 1
ATOM 638 N N . ASP A 1 88 ? -4.120 -2.568 -10.923 1.00 88.88 88 ASP A N 1
ATOM 639 C CA . ASP A 1 88 ? -5.195 -1.945 -11.708 1.00 88.88 88 ASP A CA 1
ATOM 640 C C . ASP A 1 88 ? -5.804 -0.705 -11.029 1.00 88.88 88 ASP A C 1
ATOM 642 O O . ASP A 1 88 ? -6.378 0.168 -11.695 1.00 88.88 88 ASP A O 1
ATOM 646 N N . LEU A 1 89 ? -5.695 -0.591 -9.698 1.00 90.94 89 LEU A N 1
ATOM 647 C CA . LEU A 1 89 ? -6.265 0.540 -8.966 1.00 90.94 89 LEU A CA 1
ATOM 648 C C . LEU A 1 89 ? -5.619 1.877 -9.381 1.00 90.94 89 LEU A C 1
ATOM 650 O O . LEU A 1 89 ? -6.303 2.908 -9.456 1.00 90.94 89 LEU A O 1
ATOM 654 N N . GLY A 1 90 ? -4.309 1.881 -9.656 1.00 88.56 90 GLY A N 1
ATOM 655 C CA . GLY A 1 90 ? -3.545 3.095 -9.963 1.00 88.56 90 GLY A CA 1
ATOM 656 C C . GLY A 1 90 ? -3.739 4.179 -8.890 1.00 88.56 90 GLY A C 1
ATOM 657 O O . GLY A 1 90 ? -3.928 3.826 -7.732 1.00 88.56 90 GLY A O 1
ATOM 658 N N . PRO A 1 91 ? -3.758 5.488 -9.210 1.00 87.06 91 PRO A N 1
ATOM 659 C CA . PRO A 1 91 ? -3.960 6.569 -8.234 1.00 87.06 91 PRO A CA 1
ATOM 660 C C . PRO A 1 91 ? -5.436 6.804 -7.861 1.00 87.06 91 PRO A C 1
ATOM 662 O O . PRO A 1 91 ? -5.751 7.739 -7.124 1.00 87.06 91 PRO A O 1
ATOM 665 N N . ARG A 1 92 ? -6.368 6.013 -8.407 1.00 89.12 92 ARG A N 1
ATOM 666 C CA . ARG A 1 92 ? -7.811 6.266 -8.296 1.00 89.12 92 ARG A CA 1
ATOM 667 C C . ARG A 1 92 ? -8.336 5.906 -6.904 1.00 89.12 92 ARG A C 1
ATOM 669 O O . ARG A 1 92 ? -7.765 5.081 -6.188 1.00 89.12 92 ARG A O 1
ATOM 676 N N . LYS A 1 93 ? -9.472 6.500 -6.523 1.00 91.12 93 LYS A N 1
ATOM 677 C CA . LYS A 1 93 ? -10.234 6.031 -5.357 1.00 91.12 93 LYS A CA 1
ATOM 678 C C . LYS A 1 93 ? -10.815 4.639 -5.650 1.00 91.12 93 LYS A C 1
ATOM 680 O O . LYS A 1 93 ? -11.290 4.439 -6.771 1.00 91.12 93 LYS A O 1
ATOM 685 N N . PRO A 1 94 ? -10.823 3.701 -4.686 1.00 93.19 94 PRO A N 1
ATOM 686 C CA . PRO A 1 94 ? -11.327 2.362 -4.954 1.00 93.19 94 PRO A CA 1
ATOM 687 C C . PRO A 1 94 ? -12.851 2.351 -5.144 1.00 93.19 94 PRO A C 1
ATOM 689 O O . PRO A 1 94 ? -13.580 2.765 -4.238 1.00 93.19 94 PRO A O 1
ATOM 692 N N . PRO A 1 95 ? -13.365 1.884 -6.298 1.00 94.38 95 PRO A N 1
ATOM 693 C CA . PRO A 1 95 ? -14.801 1.725 -6.499 1.00 94.38 95 PRO A CA 1
ATOM 694 C C . PRO A 1 95 ? -15.336 0.527 -5.701 1.00 94.38 95 PRO A C 1
ATOM 696 O O . PRO A 1 95 ? -14.601 -0.411 -5.402 1.00 94.38 95 PRO A O 1
ATOM 699 N N . GLN A 1 96 ? -16.645 0.488 -5.429 1.00 93.88 96 GLN A N 1
ATOM 700 C CA . GLN A 1 96 ? -17.273 -0.606 -4.667 1.00 93.88 96 GLN A CA 1
ATOM 701 C C . GLN A 1 96 ? -16.988 -2.001 -5.252 1.00 93.88 96 GLN A C 1
ATOM 703 O O . GLN A 1 96 ? -16.805 -2.958 -4.506 1.00 93.88 96 GLN A O 1
ATOM 708 N N . ARG A 1 97 ? -16.907 -2.118 -6.584 1.00 94.94 97 ARG A N 1
ATOM 709 C CA . ARG A 1 97 ? -16.548 -3.376 -7.256 1.00 94.94 97 ARG A CA 1
ATOM 710 C C . ARG A 1 97 ? -15.143 -3.868 -6.897 1.00 94.94 97 ARG A C 1
ATOM 712 O O . ARG A 1 97 ? -14.963 -5.061 -6.727 1.00 94.94 97 ARG A O 1
ATOM 719 N N . TRP A 1 98 ? -14.182 -2.955 -6.743 1.00 96.25 98 TRP A N 1
ATOM 720 C CA . TRP A 1 98 ? -12.800 -3.302 -6.411 1.00 96.25 98 TRP A CA 1
ATOM 721 C C . TRP A 1 98 ? -12.732 -3.914 -5.018 1.00 96.25 98 TRP A C 1
ATOM 723 O O . TRP A 1 98 ? -12.130 -4.962 -4.837 1.00 96.25 98 TRP A O 1
ATOM 733 N N . TRP A 1 99 ? -13.456 -3.324 -4.065 1.00 95.94 99 TRP A N 1
ATOM 734 C CA . TRP A 1 99 ? -13.567 -3.862 -2.715 1.00 95.94 99 TRP A CA 1
ATOM 735 C C . TRP A 1 99 ? -14.118 -5.288 -2.679 1.00 95.94 99 TRP A C 1
ATOM 737 O O . TRP A 1 99 ? -13.540 -6.133 -2.009 1.00 95.94 99 TRP A O 1
ATOM 747 N N . LYS A 1 100 ? -15.180 -5.573 -3.444 1.00 96.25 100 LYS A N 1
ATOM 748 C CA . LYS A 1 100 ? -15.728 -6.935 -3.552 1.00 96.25 100 LYS A CA 1
ATOM 749 C C . LYS A 1 100 ? -14.708 -7.923 -4.124 1.00 96.25 100 LYS A C 1
ATOM 751 O O . LYS A 1 100 ? -14.616 -9.046 -3.649 1.00 96.25 100 LYS A O 1
ATOM 756 N N . SER A 1 101 ? -13.948 -7.511 -5.138 1.00 96.25 101 SER A N 1
ATOM 757 C CA . SER A 1 101 ? -12.909 -8.357 -5.733 1.00 96.25 101 SER A CA 1
ATOM 758 C C . SER A 1 101 ? -11.733 -8.594 -4.783 1.00 96.25 101 SER A C 1
ATOM 760 O O . SER A 1 101 ? -11.201 -9.697 -4.755 1.00 96.25 101 SER A O 1
ATOM 762 N N . VAL A 1 102 ? -11.354 -7.593 -3.983 1.00 97.12 102 VAL A N 1
ATOM 763 C CA . VAL A 1 102 ? -10.334 -7.742 -2.933 1.00 97.12 102 VAL A CA 1
ATOM 764 C C . VAL A 1 102 ? -10.809 -8.709 -1.850 1.00 97.12 102 VAL A C 1
ATOM 766 O O . VAL A 1 102 ? -10.051 -9.599 -1.482 1.00 97.12 102 VAL A O 1
ATOM 769 N N . ASP A 1 103 ? -12.061 -8.588 -1.393 1.00 96.50 103 ASP A N 1
ATOM 770 C CA . ASP A 1 103 ? -12.656 -9.522 -0.425 1.00 96.50 103 ASP A CA 1
ATOM 771 C C . ASP A 1 103 ? -12.592 -10.976 -0.932 1.00 96.50 103 ASP A C 1
ATOM 773 O O . ASP A 1 103 ? -12.247 -11.882 -0.176 1.00 96.50 103 ASP A O 1
ATOM 777 N N . GLU A 1 104 ? -12.872 -11.205 -2.220 1.00 96.69 104 GLU A N 1
ATOM 778 C CA . GLU A 1 104 ? -12.768 -12.533 -2.836 1.00 96.69 104 GLU A CA 1
ATOM 779 C C . GLU A 1 104 ? -11.319 -13.033 -2.900 1.00 96.69 104 GLU A C 1
ATOM 781 O O . GLU A 1 104 ? -11.029 -14.145 -2.461 1.00 96.69 104 GLU A O 1
ATOM 786 N N . ALA A 1 105 ? -10.398 -12.204 -3.402 1.00 96.44 105 ALA A N 1
ATOM 787 C CA . ALA A 1 105 ? -8.990 -12.572 -3.546 1.00 96.44 105 ALA A CA 1
ATOM 788 C C . ALA A 1 105 ? -8.337 -12.896 -2.191 1.00 96.44 105 ALA A C 1
ATOM 790 O O . ALA A 1 105 ? -7.553 -13.836 -2.084 1.00 96.44 105 ALA A O 1
ATOM 791 N N . LEU A 1 106 ? -8.703 -12.168 -1.132 1.00 97.19 106 LEU A N 1
ATOM 792 C CA . LEU A 1 106 ? -8.178 -12.378 0.218 1.00 97.19 106 LEU A CA 1
ATOM 793 C C . LEU A 1 106 ? -8.743 -13.616 0.926 1.00 97.19 106 LEU A C 1
ATOM 795 O O . LEU A 1 106 ? -8.295 -13.918 2.033 1.00 97.19 106 LEU A O 1
ATOM 799 N N . LYS A 1 107 ? -9.667 -14.382 0.327 1.00 95.75 107 LYS A N 1
ATOM 800 C CA . LYS A 1 107 ? -10.042 -15.706 0.858 1.00 95.75 107 LYS A CA 1
ATOM 801 C C . LYS A 1 107 ? -8.879 -16.696 0.786 1.00 95.75 107 LYS A C 1
ATOM 803 O O . LYS A 1 107 ? -8.745 -17.529 1.685 1.00 95.75 107 LYS A O 1
ATOM 808 N N . SER A 1 108 ? -8.025 -16.557 -0.228 1.00 96.44 108 SER A N 1
ATOM 809 C CA . SER A 1 108 ? -6.813 -17.351 -0.436 1.00 96.44 108 SER A CA 1
ATOM 810 C C . SER A 1 108 ? -5.769 -17.077 0.663 1.00 96.44 108 SER A C 1
ATOM 812 O O . SER A 1 108 ? -5.332 -15.931 0.819 1.00 96.44 108 SER A O 1
ATOM 814 N N . PRO A 1 109 ? -5.335 -18.091 1.442 1.00 96.88 109 PRO A N 1
ATOM 815 C CA . PRO A 1 109 ? -4.273 -17.908 2.431 1.00 96.88 109 PRO A CA 1
ATOM 816 C C . PRO A 1 109 ? -2.940 -17.423 1.827 1.00 96.88 109 PRO A C 1
ATOM 818 O O . PRO A 1 109 ? -2.373 -16.487 2.396 1.00 96.88 109 PRO A O 1
ATOM 821 N N . PRO A 1 110 ? -2.462 -17.941 0.671 1.00 97.56 110 PRO A N 1
ATOM 822 C CA . PRO A 1 110 ? -1.298 -17.374 -0.014 1.00 97.56 110 PRO A CA 1
ATOM 823 C C . PRO A 1 110 ? -1.445 -15.891 -0.370 1.00 97.56 110 PRO A C 1
ATOM 825 O O . PRO A 1 110 ? -0.486 -15.137 -0.234 1.00 97.56 110 PRO A O 1
ATOM 828 N N . ALA A 1 111 ? -2.640 -15.432 -0.761 1.00 97.44 111 ALA A N 1
ATOM 829 C CA . ALA A 1 111 ? -2.873 -14.016 -1.055 1.00 97.44 111 ALA A CA 1
ATOM 830 C C . ALA A 1 111 ? -2.753 -13.135 0.202 1.00 97.44 111 ALA A C 1
ATOM 832 O O . ALA A 1 111 ? -2.153 -12.060 0.153 1.00 97.44 111 ALA A O 1
ATOM 833 N N . ARG A 1 112 ? -3.263 -13.600 1.353 1.00 97.69 112 ARG A N 1
ATOM 834 C CA . ARG A 1 112 ? -3.074 -12.902 2.640 1.00 97.69 112 ARG A CA 1
ATOM 835 C C . ARG A 1 112 ? -1.608 -12.894 3.071 1.00 97.69 112 ARG A C 1
ATOM 837 O O . ARG A 1 112 ? -1.113 -11.864 3.526 1.00 97.69 112 ARG A O 1
ATOM 844 N N . GLN A 1 113 ? -0.904 -14.012 2.882 1.00 97.94 113 GLN A N 1
ATOM 845 C CA . GLN A 1 113 ? 0.530 -14.112 3.152 1.00 97.94 113 GLN A CA 1
ATOM 846 C C . GLN A 1 113 ? 1.335 -13.134 2.288 1.00 97.94 113 GLN A C 1
ATOM 848 O O . GLN A 1 113 ? 2.168 -12.405 2.826 1.00 97.94 113 GLN A O 1
ATOM 853 N N . LEU A 1 114 ? 1.051 -13.073 0.983 1.00 98.50 114 LEU A N 1
ATOM 854 C CA . LEU A 1 114 ? 1.657 -12.113 0.063 1.00 98.50 114 LEU A CA 1
ATOM 855 C C . LEU A 1 114 ? 1.439 -10.681 0.552 1.00 98.50 114 LEU A C 1
ATOM 857 O O . LEU A 1 114 ? 2.397 -9.922 0.677 1.00 98.50 114 LEU A O 1
ATOM 861 N N . LEU A 1 115 ? 0.185 -10.323 0.851 1.00 98.44 115 LEU A N 1
ATOM 862 C CA . LEU A 1 115 ? -0.168 -8.979 1.299 1.00 98.44 115 LEU A CA 1
ATOM 863 C C . LEU A 1 115 ? 0.622 -8.582 2.548 1.00 98.44 115 LEU A C 1
ATOM 865 O O . LEU A 1 115 ? 1.170 -7.483 2.606 1.00 98.44 115 LEU A O 1
ATOM 869 N N . ARG A 1 116 ? 0.700 -9.484 3.529 1.00 98.50 116 ARG A N 1
ATOM 870 C CA . ARG A 1 116 ? 1.472 -9.268 4.750 1.00 98.50 116 ARG A CA 1
ATOM 871 C C . ARG A 1 116 ? 2.949 -9.031 4.451 1.00 98.50 116 ARG A C 1
ATOM 873 O O . ARG A 1 116 ? 3.478 -7.999 4.848 1.00 98.50 116 ARG A O 1
ATOM 880 N N . GLN A 1 117 ? 3.592 -9.942 3.725 1.00 98.56 117 GLN A N 1
ATOM 881 C CA . GLN A 1 117 ? 5.026 -9.850 3.438 1.00 98.56 117 GLN A CA 1
ATOM 882 C C . GLN A 1 117 ? 5.365 -8.609 2.598 1.00 98.56 117 GLN A C 1
ATOM 884 O O . GLN A 1 117 ? 6.359 -7.934 2.855 1.00 98.56 117 GLN A O 1
ATOM 889 N N . TRP A 1 118 ? 4.510 -8.234 1.642 1.00 98.50 118 TRP A N 1
ATOM 890 C CA . TRP A 1 118 ? 4.668 -6.990 0.884 1.00 98.50 118 TRP A CA 1
ATOM 891 C C . TRP A 1 118 ? 4.595 -5.743 1.763 1.00 98.50 118 TRP A C 1
ATOM 893 O O . TRP A 1 118 ? 5.345 -4.796 1.520 1.00 98.50 118 TRP A O 1
ATOM 903 N N . LEU A 1 119 ? 3.720 -5.727 2.773 1.00 98.62 119 LEU A N 1
ATOM 904 C CA . LEU A 1 119 ? 3.613 -4.612 3.714 1.00 98.62 119 LEU A CA 1
ATOM 905 C C . LEU A 1 119 ? 4.752 -4.589 4.736 1.00 98.62 119 LEU A C 1
ATOM 907 O O . LEU A 1 119 ? 5.206 -3.503 5.081 1.00 98.62 119 LEU A O 1
ATOM 911 N N . GLU A 1 120 ? 5.256 -5.746 5.165 1.00 98.62 120 GLU A N 1
ATOM 912 C CA . GLU A 1 120 ? 6.471 -5.849 5.987 1.00 98.62 120 GLU A CA 1
ATOM 913 C C . GLU A 1 120 ? 7.678 -5.263 5.232 1.00 98.62 120 GLU A C 1
ATOM 915 O O . GLU A 1 120 ? 8.378 -4.392 5.752 1.00 98.62 120 GLU A O 1
ATOM 920 N N . LEU A 1 121 ? 7.858 -5.643 3.961 1.00 98.56 121 LEU A N 1
ATOM 921 C CA . LEU A 1 121 ? 8.885 -5.068 3.087 1.00 98.56 121 LEU A CA 1
ATOM 922 C C . LEU A 1 121 ? 8.677 -3.565 2.863 1.00 98.56 121 LEU A C 1
ATOM 924 O O . LEU A 1 121 ? 9.636 -2.795 2.888 1.00 98.56 121 LEU A O 1
ATOM 928 N N . ALA A 1 122 ? 7.434 -3.122 2.656 1.00 98.31 122 ALA A N 1
ATOM 929 C CA . ALA A 1 122 ? 7.123 -1.708 2.456 1.00 98.31 122 ALA A CA 1
ATOM 930 C C . ALA A 1 122 ? 7.430 -0.881 3.713 1.00 98.31 122 ALA A C 1
ATOM 932 O O . ALA A 1 122 ? 7.990 0.210 3.611 1.00 98.31 122 ALA A O 1
ATOM 933 N N . ALA A 1 123 ? 7.109 -1.404 4.898 1.00 97.81 123 ALA A N 1
ATOM 934 C CA . ALA A 1 123 ? 7.412 -0.763 6.172 1.00 97.81 123 ALA A CA 1
ATOM 935 C C . ALA A 1 123 ? 8.924 -0.694 6.442 1.00 97.81 123 ALA A C 1
ATOM 937 O O . ALA A 1 123 ? 9.370 0.245 7.098 1.00 97.81 123 ALA A O 1
ATOM 938 N N . ALA A 1 124 ? 9.716 -1.619 5.886 1.00 97.38 124 ALA A N 1
ATOM 939 C CA . ALA A 1 124 ? 11.174 -1.669 6.020 1.00 97.38 124 ALA A CA 1
ATOM 940 C C . ALA A 1 124 ? 11.959 -1.006 4.865 1.00 97.38 124 ALA A C 1
ATOM 942 O O . ALA A 1 124 ? 13.177 -0.869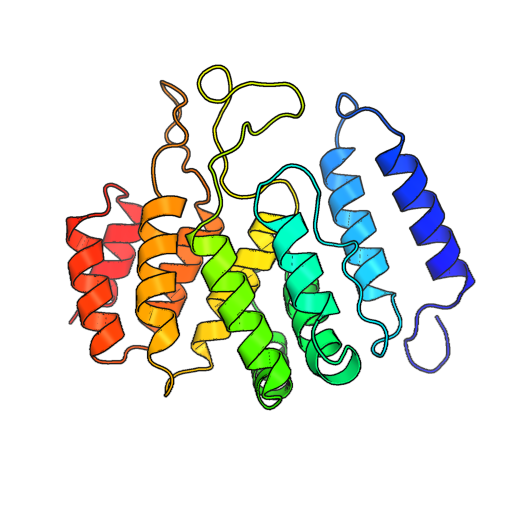 4.966 1.00 97.38 124 ALA A O 1
ATOM 943 N N . THR A 1 125 ? 11.301 -0.563 3.783 1.00 97.19 125 THR A N 1
ATOM 944 C CA . THR A 1 125 ? 11.981 -0.064 2.566 1.00 97.19 125 THR A CA 1
ATOM 945 C C . THR A 1 125 ? 12.911 1.117 2.850 1.00 97.19 125 THR A C 1
ATOM 947 O O . THR A 1 125 ? 12.583 1.970 3.665 1.00 97.19 125 THR A O 1
ATOM 950 N N . ALA A 1 126 ? 14.062 1.230 2.194 1.00 95.50 126 ALA A N 1
ATOM 951 C CA . ALA A 1 126 ? 14.943 2.387 2.367 1.00 95.50 126 ALA A CA 1
ATOM 952 C C . ALA A 1 126 ? 14.405 3.638 1.645 1.00 95.50 126 ALA A C 1
ATOM 954 O O . ALA A 1 126 ? 13.669 3.540 0.666 1.00 95.50 126 ALA A O 1
ATOM 955 N N . VAL A 1 127 ? 14.803 4.827 2.111 1.00 94.75 127 VAL A N 1
ATOM 956 C CA . VAL A 1 127 ? 14.602 6.069 1.347 1.00 94.75 127 VAL A CA 1
ATOM 957 C C . VAL A 1 127 ? 15.621 6.109 0.213 1.00 94.75 127 VAL A C 1
ATOM 959 O O . VAL A 1 127 ? 16.820 5.964 0.453 1.00 94.75 127 VAL A O 1
ATOM 962 N N . VAL A 1 128 ? 15.144 6.332 -1.005 1.00 92.06 128 VAL A N 1
ATOM 963 C CA . VAL A 1 128 ? 15.952 6.419 -2.226 1.00 92.06 128 VAL A CA 1
ATOM 964 C C . VAL A 1 128 ? 15.814 7.808 -2.856 1.00 92.06 128 VAL A C 1
ATOM 966 O O . VAL A 1 128 ? 14.860 8.526 -2.546 1.00 92.06 128 VAL A O 1
ATOM 969 N N . PRO A 1 129 ? 16.767 8.242 -3.698 1.00 87.69 129 PRO A N 1
ATOM 970 C CA . PRO A 1 129 ? 16.589 9.450 -4.500 1.00 87.69 129 PRO A CA 1
ATOM 971 C C . PRO A 1 129 ? 15.398 9.297 -5.457 1.00 87.69 129 PRO A C 1
ATOM 973 O O . PRO A 1 129 ? 15.190 8.226 -6.019 1.00 87.69 129 PRO A O 1
ATOM 976 N N . GLU A 1 130 ? 14.647 10.374 -5.683 1.00 82.56 130 GLU A N 1
ATOM 977 C CA . GLU A 1 130 ? 13.532 10.390 -6.643 1.00 82.56 130 GLU A CA 1
ATOM 978 C C . GLU A 1 130 ? 13.986 10.111 -8.087 1.00 82.56 130 GLU A C 1
ATOM 980 O O . GLU A 1 130 ? 13.266 9.473 -8.853 1.00 82.56 130 GLU A O 1
ATOM 985 N N . TRP A 1 131 ? 15.191 10.562 -8.451 1.00 78.06 131 TRP A N 1
ATOM 986 C CA . TRP A 1 131 ? 15.718 10.478 -9.814 1.00 78.06 131 TRP A CA 1
ATOM 987 C C . TRP A 1 131 ? 16.864 9.464 -9.924 1.00 78.06 131 TRP A C 1
ATOM 989 O O . TRP A 1 131 ? 17.790 9.501 -9.099 1.00 78.06 131 TRP A O 1
ATOM 999 N N . PRO A 1 132 ? 16.878 8.609 -10.968 1.00 72.31 132 PRO A N 1
ATOM 1000 C CA . PRO A 1 132 ? 17.988 7.697 -11.226 1.00 72.31 132 PRO A CA 1
ATOM 1001 C C . PRO A 1 132 ? 19.334 8.432 -11.295 1.00 72.31 132 PRO A C 1
ATOM 1003 O O . PRO A 1 132 ? 19.448 9.510 -11.873 1.00 72.31 132 PRO A O 1
ATOM 1006 N N . GLY A 1 133 ? 20.367 7.858 -10.674 1.00 68.62 133 GLY A N 1
ATOM 1007 C CA . GLY A 1 133 ? 21.718 8.436 -10.648 1.00 68.62 133 GLY A CA 1
ATOM 1008 C C . GLY A 1 133 ? 21.914 9.629 -9.700 1.00 68.62 133 GLY A C 1
ATOM 1009 O O . GLY A 1 133 ? 23.041 10.106 -9.562 1.00 68.62 133 GLY A O 1
ATOM 1010 N N . SER A 1 134 ? 20.864 10.093 -9.015 1.00 69.81 134 SER A N 1
ATOM 1011 C CA . SER A 1 134 ? 20.963 11.156 -8.005 1.00 69.81 134 SER A CA 1
ATOM 1012 C C . SER A 1 134 ? 21.284 10.608 -6.605 1.00 69.81 134 SER A C 1
ATOM 1014 O O . SER A 1 134 ? 21.336 9.400 -6.385 1.00 69.81 134 SER A O 1
ATOM 1016 N N . LYS A 1 135 ? 21.528 11.496 -5.630 1.00 70.75 135 LYS A N 1
ATOM 1017 C CA . LYS A 1 135 ? 21.744 11.147 -4.212 1.00 70.75 135 LYS A CA 1
ATOM 1018 C C . LYS A 1 135 ? 20.696 11.828 -3.330 1.00 70.75 135 LYS A C 1
ATOM 1020 O O . LYS A 1 135 ? 20.350 12.988 -3.568 1.00 70.75 135 LYS A O 1
ATOM 1025 N N . VAL A 1 136 ? 20.228 11.134 -2.290 1.00 70.19 136 VAL A N 1
ATOM 1026 C CA . VAL A 1 136 ? 19.338 11.714 -1.266 1.00 70.19 136 VAL A CA 1
ATOM 1027 C C . VAL A 1 136 ? 20.023 12.929 -0.632 1.00 70.19 136 VAL A C 1
ATOM 1029 O O . VAL A 1 136 ? 21.211 12.876 -0.318 1.00 70.19 136 VAL A O 1
ATOM 1032 N N . GLY A 1 137 ? 19.288 14.034 -0.489 1.00 63.06 137 GLY A N 1
ATOM 1033 C CA . GLY A 1 137 ? 19.805 15.309 0.027 1.00 63.06 137 GLY A CA 1
ATOM 1034 C C . GLY A 1 137 ? 20.250 16.296 -1.058 1.00 63.06 137 GLY A C 1
ATOM 1035 O O . GLY A 1 137 ? 20.227 17.498 -0.816 1.00 63.06 137 GLY A O 1
ATOM 1036 N N . TYR A 1 138 ? 20.568 15.815 -2.265 1.00 66.44 138 TYR A N 1
ATOM 1037 C CA . TYR A 1 138 ? 20.685 16.657 -3.469 1.00 66.44 138 TYR A CA 1
ATOM 1038 C C . TYR A 1 138 ? 19.391 16.671 -4.296 1.00 66.44 138 TYR A C 1
ATOM 1040 O O . TYR A 1 138 ? 19.164 17.590 -5.077 1.00 66.44 138 TYR A O 1
ATOM 1048 N N . CYS A 1 139 ? 18.542 15.660 -4.112 1.00 75.31 139 CYS A N 1
ATOM 1049 C CA . CYS A 1 139 ? 17.200 15.552 -4.677 1.00 75.31 139 CYS A CA 1
ATOM 1050 C C . CYS A 1 139 ? 16.214 15.074 -3.599 1.00 75.31 139 CYS A C 1
ATOM 1052 O O . CYS A 1 139 ? 16.635 14.653 -2.513 1.00 75.31 139 CYS A O 1
ATOM 1054 N N . ALA A 1 140 ? 14.915 15.147 -3.902 1.00 84.56 140 ALA A N 1
ATOM 1055 C CA . ALA A 1 140 ? 13.864 14.665 -3.015 1.00 84.56 140 ALA A CA 1
ATOM 1056 C C . ALA A 1 140 ? 14.062 13.171 -2.730 1.00 84.56 140 ALA A C 1
ATOM 1058 O O . ALA A 1 140 ? 14.343 12.383 -3.634 1.00 84.56 140 ALA A O 1
ATOM 1059 N N . GLY A 1 141 ? 13.927 12.787 -1.463 1.00 91.88 141 GLY A N 1
ATOM 1060 C CA . GLY A 1 141 ? 13.832 11.385 -1.080 1.00 91.88 141 GLY A CA 1
ATOM 1061 C C . GLY A 1 141 ? 12.425 10.845 -1.326 1.00 91.88 141 GLY A C 1
ATOM 1062 O O . GLY A 1 141 ? 11.437 11.539 -1.091 1.00 91.88 141 GLY A O 1
ATOM 1063 N N . VAL A 1 142 ? 12.323 9.585 -1.730 1.00 94.00 142 VAL A N 1
ATOM 1064 C CA . VAL A 1 142 ? 11.054 8.852 -1.834 1.00 94.00 142 VAL A CA 1
ATOM 1065 C C . VAL A 1 142 ? 11.204 7.461 -1.221 1.00 94.00 142 VAL A C 1
ATOM 1067 O O . VAL A 1 142 ? 12.306 6.919 -1.159 1.00 94.00 142 VAL A O 1
ATOM 1070 N N . LEU A 1 143 ? 10.104 6.873 -0.743 1.00 95.75 143 LEU A N 1
ATOM 1071 C CA . LEU A 1 143 ? 10.097 5.459 -0.318 1.00 95.75 143 LEU A CA 1
ATOM 1072 C C . LEU A 1 143 ? 9.813 4.503 -1.479 1.00 95.75 143 LEU A C 1
ATOM 1074 O O . LEU A 1 143 ? 10.275 3.365 -1.463 1.00 95.75 143 LEU A O 1
ATOM 1078 N N . PHE A 1 144 ? 9.030 4.965 -2.456 1.00 95.12 144 PHE A N 1
ATOM 1079 C CA . PHE A 1 144 ? 8.564 4.167 -3.584 1.00 95.12 144 PHE A CA 1
ATOM 1080 C C . PHE A 1 144 ? 8.635 4.997 -4.859 1.00 95.12 144 PHE A C 1
ATOM 1082 O O . PHE A 1 144 ? 8.127 6.122 -4.889 1.00 95.12 144 PHE A O 1
ATOM 1089 N N . VAL A 1 145 ? 9.220 4.433 -5.910 1.00 89.94 145 VAL A N 1
ATOM 1090 C CA . VAL A 1 145 ? 9.355 5.110 -7.207 1.00 89.94 145 VAL A CA 1
ATOM 1091 C C . VAL A 1 145 ? 8.180 4.789 -8.131 1.00 89.94 145 VAL A C 1
ATOM 1093 O O . VAL A 1 145 ? 7.550 3.733 -8.037 1.00 89.94 145 VAL A O 1
ATOM 1096 N N . GLY A 1 146 ? 7.878 5.705 -9.055 1.00 84.81 146 GLY A N 1
ATOM 1097 C CA . GLY A 1 146 ? 6.941 5.468 -10.157 1.00 84.81 146 GLY A CA 1
ATOM 1098 C C . GLY A 1 146 ? 5.589 4.887 -9.724 1.00 84.81 146 GLY A C 1
ATOM 1099 O O . GLY A 1 146 ? 4.863 5.473 -8.920 1.00 84.81 146 GLY A O 1
ATOM 1100 N N . THR A 1 147 ? 5.225 3.731 -10.285 1.00 86.00 147 THR A N 1
ATOM 1101 C CA . THR A 1 147 ? 3.959 3.036 -10.000 1.00 86.00 147 THR A CA 1
ATOM 1102 C C . THR A 1 147 ? 3.927 2.313 -8.658 1.00 86.00 147 THR A C 1
ATOM 1104 O O . THR A 1 147 ? 2.825 2.041 -8.177 1.00 86.00 147 THR A O 1
ATOM 1107 N N . ASN A 1 148 ? 5.072 2.046 -8.020 1.00 94.38 148 ASN A N 1
ATOM 1108 C CA . ASN A 1 148 ? 5.136 1.251 -6.788 1.00 94.38 148 ASN A CA 1
ATOM 1109 C C . ASN A 1 148 ? 4.356 1.908 -5.650 1.00 94.38 148 ASN A C 1
ATOM 1111 O O . ASN A 1 148 ? 3.641 1.227 -4.918 1.00 94.38 148 ASN A O 1
ATOM 1115 N N . VAL A 1 149 ? 4.384 3.244 -5.565 1.00 95.50 149 VAL A N 1
ATOM 1116 C CA . VAL A 1 149 ? 3.597 3.996 -4.575 1.00 95.50 149 VAL A CA 1
ATOM 1117 C C . VAL A 1 149 ? 2.098 3.702 -4.684 1.00 95.50 149 VAL A C 1
ATOM 1119 O O . VAL A 1 149 ? 1.395 3.656 -3.676 1.00 95.50 149 VAL A O 1
ATOM 1122 N N . ASP A 1 150 ? 1.588 3.490 -5.900 1.00 95.44 150 ASP A N 1
ATOM 1123 C CA . ASP A 1 150 ? 0.172 3.222 -6.119 1.00 95.44 150 ASP A CA 1
ATOM 1124 C C . ASP A 1 150 ? -0.183 1.765 -5.777 1.00 95.44 150 ASP A C 1
ATOM 1126 O O . ASP A 1 150 ? -1.260 1.531 -5.227 1.00 95.44 150 ASP A O 1
ATOM 1130 N N . VAL A 1 151 ? 0.733 0.821 -6.017 1.00 96.50 151 VAL A N 1
ATOM 1131 C CA . VAL A 1 151 ? 0.583 -0.601 -5.659 1.00 96.50 151 VAL A CA 1
ATOM 1132 C C . VAL A 1 151 ? 0.611 -0.782 -4.146 1.00 96.50 151 VAL A C 1
ATOM 1134 O O . VAL A 1 151 ? -0.297 -1.386 -3.578 1.00 96.50 151 VAL A O 1
ATOM 1137 N N . VAL A 1 152 ? 1.597 -0.187 -3.471 1.00 98.31 152 VAL A N 1
ATOM 1138 C CA . VAL A 1 152 ? 1.703 -0.223 -2.007 1.00 98.31 152 VAL A CA 1
ATOM 1139 C C . VAL A 1 152 ? 0.495 0.460 -1.371 1.00 98.31 152 VAL A C 1
ATOM 1141 O O . VAL A 1 152 ? -0.077 -0.064 -0.419 1.00 98.31 152 VAL A O 1
ATOM 1144 N N . ARG A 1 153 ? 0.021 1.583 -1.930 1.00 98.31 153 ARG A N 1
ATOM 1145 C CA . ARG A 1 153 ? -1.226 2.217 -1.474 1.00 98.31 153 ARG A CA 1
ATOM 1146 C C . ARG A 1 153 ? -2.419 1.264 -1.587 1.00 98.31 153 ARG A C 1
ATOM 1148 O O . ARG A 1 153 ? -3.226 1.193 -0.664 1.00 98.31 153 ARG A O 1
ATOM 1155 N N . ALA A 1 154 ? -2.554 0.553 -2.705 1.00 98.12 154 ALA A N 1
ATOM 1156 C CA . ALA A 1 154 ? -3.629 -0.417 -2.897 1.00 98.12 154 ALA A CA 1
ATOM 1157 C C . ALA A 1 154 ? -3.525 -1.584 -1.899 1.00 98.12 154 ALA A C 1
ATOM 1159 O O . ALA A 1 154 ? -4.541 -2.001 -1.336 1.00 98.12 154 ALA A O 1
ATOM 1160 N N . ALA A 1 155 ? -2.308 -2.073 -1.641 1.00 98.38 155 ALA A N 1
ATOM 1161 C CA . ALA A 1 155 ? -2.038 -3.125 -0.663 1.00 98.38 155 ALA A CA 1
ATOM 1162 C C . ALA A 1 155 ? -2.469 -2.673 0.739 1.00 98.38 155 ALA A C 1
ATOM 1164 O O . ALA A 1 155 ? -3.278 -3.327 1.396 1.00 98.38 155 ALA A O 1
ATOM 1165 N N . VAL A 1 156 ? -2.036 -1.479 1.144 1.00 98.56 156 VAL A N 1
ATOM 1166 C CA . VAL A 1 156 ? -2.434 -0.839 2.400 1.00 98.56 156 VAL A CA 1
ATOM 1167 C C . VAL A 1 156 ? -3.956 -0.742 2.525 1.00 98.56 156 VAL A C 1
ATOM 1169 O O . VAL A 1 156 ? -4.513 -1.190 3.523 1.00 98.56 156 VAL A O 1
ATOM 1172 N N . LEU A 1 157 ? -4.658 -0.237 1.504 1.00 98.25 157 LEU A N 1
ATOM 1173 C CA . LEU A 1 157 ? -6.123 -0.134 1.531 1.00 98.25 157 LEU A CA 1
ATOM 1174 C C . LEU A 1 157 ? -6.807 -1.501 1.662 1.00 98.25 157 LEU A C 1
ATOM 1176 O O . LEU A 1 157 ? -7.829 -1.610 2.342 1.00 98.25 157 LEU A O 1
ATOM 1180 N N . SER A 1 158 ? -6.243 -2.542 1.050 1.00 98.00 158 SER A N 1
ATOM 1181 C CA . SER A 1 158 ? -6.793 -3.903 1.091 1.00 98.00 158 SER A CA 1
ATOM 1182 C C . SER A 1 158 ? -6.830 -4.480 2.511 1.00 98.00 158 SER A C 1
ATOM 1184 O O . SER A 1 158 ? -7.743 -5.235 2.834 1.00 98.00 158 SER A O 1
ATOM 1186 N N . THR A 1 159 ? -5.932 -4.047 3.407 1.00 97.75 159 THR A N 1
ATOM 1187 C CA . THR A 1 159 ? -5.941 -4.465 4.826 1.00 97.75 159 THR A CA 1
ATOM 1188 C C . THR A 1 159 ? -7.209 -4.064 5.583 1.00 97.75 159 THR A C 1
ATOM 1190 O O . THR A 1 159 ? -7.531 -4.672 6.607 1.00 97.75 159 THR A O 1
ATOM 1193 N N . SER A 1 160 ? -7.978 -3.093 5.069 1.00 95.94 160 SER A N 1
ATOM 1194 C CA . SER A 1 160 ? -9.274 -2.713 5.649 1.00 95.94 160 SER A CA 1
ATOM 1195 C C . SER A 1 160 ? -10.319 -3.835 5.618 1.00 95.94 160 SER A C 1
ATOM 1197 O O . SER A 1 160 ? -11.333 -3.763 6.315 1.00 95.94 160 SER A O 1
ATOM 1199 N N . ARG A 1 161 ? -10.055 -4.886 4.831 1.00 94.88 161 ARG A N 1
ATOM 1200 C CA . ARG A 1 161 ? -10.873 -6.100 4.718 1.00 94.88 161 ARG A CA 1
ATOM 1201 C C . ARG A 1 161 ? -10.480 -7.208 5.687 1.00 94.88 161 ARG A C 1
ATOM 1203 O O . ARG A 1 161 ? -11.229 -8.160 5.851 1.00 94.88 161 ARG A O 1
ATOM 1210 N N . LEU A 1 162 ? -9.364 -7.048 6.392 1.00 93.12 162 LEU A N 1
ATOM 1211 C CA . LEU A 1 162 ? -8.823 -8.024 7.338 1.00 93.12 162 LEU A CA 1
ATOM 1212 C C . LEU A 1 162 ? -9.099 -7.591 8.784 1.00 93.12 162 LEU A C 1
ATOM 1214 O O . LEU A 1 162 ? -8.176 -7.431 9.578 1.00 93.12 162 LEU A O 1
ATOM 1218 N N . ARG A 1 163 ? -10.371 -7.331 9.112 1.00 87.56 163 ARG A N 1
ATOM 1219 C CA . ARG A 1 163 ? -10.781 -6.728 10.399 1.00 87.56 163 ARG A CA 1
ATOM 1220 C C . ARG A 1 163 ? -10.410 -7.564 11.622 1.00 87.56 163 ARG A C 1
ATOM 1222 O O . ARG A 1 163 ? -10.118 -6.991 12.668 1.00 87.56 163 ARG A O 1
ATOM 1229 N N . ASP A 1 164 ? -10.391 -8.882 11.458 1.00 87.81 164 ASP A N 1
ATOM 1230 C CA . ASP A 1 164 ? -10.105 -9.838 12.530 1.00 87.81 164 ASP A CA 1
ATOM 1231 C C . ASP A 1 164 ? -8.598 -10.084 12.724 1.00 87.81 164 ASP A C 1
ATOM 1233 O O . ASP A 1 164 ? -8.184 -10.714 13.695 1.00 87.81 164 ASP A O 1
ATOM 1237 N N . GLU A 1 165 ? -7.755 -9.590 11.814 1.00 89.44 165 GLU A N 1
ATOM 1238 C CA . GLU A 1 165 ? -6.308 -9.780 11.877 1.00 89.44 165 GLU A CA 1
ATOM 1239 C C . GLU A 1 165 ? -5.637 -8.580 12.544 1.00 89.44 165 GLU A C 1
ATOM 1241 O O . GLU A 1 165 ? -5.889 -7.438 12.169 1.00 89.44 165 GLU A O 1
ATOM 1246 N N . THR A 1 166 ? -4.741 -8.817 13.501 1.00 87.44 166 THR A N 1
ATOM 1247 C CA . THR A 1 166 ? -4.068 -7.750 14.267 1.00 87.44 166 THR A CA 1
ATOM 1248 C C . THR A 1 166 ? -2.725 -7.317 13.683 1.00 87.44 166 THR A C 1
ATOM 1250 O O . THR A 1 166 ? -2.305 -6.187 13.903 1.00 87.44 166 THR A O 1
ATOM 1253 N N . TRP A 1 167 ? -2.062 -8.170 12.894 1.00 92.69 167 TRP A N 1
ATOM 1254 C CA . TRP A 1 167 ? -0.750 -7.862 12.308 1.00 92.69 167 TRP A CA 1
ATOM 1255 C C . TRP A 1 167 ? -0.698 -6.591 11.436 1.00 92.69 167 TRP A C 1
ATOM 1257 O O . TRP A 1 167 ? 0.377 -5.991 11.385 1.00 92.69 167 TRP A O 1
ATOM 1267 N N . PRO A 1 168 ? -1.776 -6.131 10.751 1.00 95.81 168 PRO A N 1
ATOM 1268 C CA . PRO A 1 168 ? -1.672 -4.935 9.918 1.00 95.81 168 PRO A CA 1
ATOM 1269 C C . PRO A 1 168 ? -1.420 -3.667 10.725 1.00 95.81 168 PRO A C 1
ATOM 1271 O O . PRO A 1 168 ? -0.789 -2.754 10.208 1.00 95.81 168 PRO A O 1
ATOM 1274 N N . THR A 1 169 ? -1.899 -3.589 11.969 1.00 96.94 169 THR A N 1
ATOM 1275 C CA . THR A 1 169 ? -1.946 -2.335 12.730 1.00 96.94 169 THR A CA 1
ATOM 1276 C C . THR A 1 169 ? -0.571 -1.681 12.872 1.00 96.94 169 THR A C 1
ATOM 1278 O O . THR A 1 169 ? -0.418 -0.509 12.524 1.00 96.94 169 THR A O 1
ATOM 1281 N N . ASP A 1 170 ? 0.447 -2.444 13.277 1.00 96.88 170 ASP A N 1
ATOM 1282 C CA . ASP A 1 170 ? 1.808 -1.924 13.461 1.00 96.88 170 ASP A CA 1
ATOM 1283 C C . ASP A 1 170 ? 2.448 -1.501 12.131 1.00 96.88 170 ASP A C 1
ATOM 1285 O O . ASP A 1 170 ? 3.090 -0.453 12.045 1.00 96.88 170 ASP A O 1
ATOM 1289 N N . LEU A 1 171 ? 2.217 -2.272 11.063 1.00 98.19 171 LEU A N 1
ATOM 1290 C CA . LEU A 1 171 ? 2.727 -1.958 9.725 1.00 98.19 171 LEU A CA 1
ATOM 1291 C C . LEU A 1 171 ? 2.067 -0.701 9.150 1.00 98.19 171 LEU A C 1
ATOM 1293 O O . LEU A 1 171 ? 2.740 0.134 8.550 1.00 98.19 171 LEU A O 1
ATOM 1297 N N . LEU A 1 172 ? 0.755 -0.542 9.341 1.00 98.31 172 LEU A N 1
ATOM 1298 C CA . LEU A 1 172 ? 0.011 0.643 8.917 1.00 98.31 172 LEU A CA 1
ATOM 1299 C C . LEU A 1 172 ? 0.478 1.885 9.684 1.00 98.31 172 LEU A C 1
ATOM 1301 O O . LEU A 1 172 ? 0.680 2.934 9.071 1.00 98.31 172 LEU A O 1
ATOM 1305 N N . ALA A 1 173 ? 0.699 1.773 10.996 1.00 97.81 173 ALA A N 1
ATOM 1306 C CA . ALA A 1 173 ? 1.240 2.869 11.793 1.00 97.81 173 ALA A CA 1
ATOM 1307 C C . ALA A 1 173 ? 2.645 3.274 11.325 1.00 97.81 173 ALA A C 1
ATOM 1309 O O . ALA A 1 173 ? 2.912 4.461 11.119 1.00 97.81 173 ALA A O 1
ATOM 1310 N N . GLU A 1 174 ? 3.520 2.302 11.062 1.00 98.25 174 GLU A N 1
ATOM 1311 C CA . GLU A 1 174 ? 4.860 2.581 10.550 1.00 98.25 174 GLU A CA 1
ATOM 1312 C C . GLU A 1 174 ? 4.820 3.229 9.161 1.00 98.25 174 GLU A C 1
ATOM 1314 O O . GLU A 1 174 ? 5.465 4.251 8.926 1.00 98.25 174 GLU A O 1
ATOM 1319 N N . LEU A 1 175 ? 3.996 2.718 8.245 1.00 98.38 175 LEU A N 1
ATOM 1320 C CA . LEU A 1 175 ? 3.818 3.310 6.917 1.00 98.38 175 LEU A CA 1
ATOM 1321 C C . LEU A 1 175 ? 3.228 4.728 6.980 1.00 98.38 175 LEU A C 1
ATOM 1323 O O . LEU A 1 175 ? 3.614 5.584 6.179 1.00 98.38 175 LEU A O 1
ATOM 1327 N N . ALA A 1 176 ? 2.335 5.008 7.935 1.00 98.12 176 ALA A N 1
ATOM 1328 C CA . ALA A 1 176 ? 1.819 6.351 8.181 1.00 98.12 176 ALA A CA 1
ATOM 1329 C C . ALA A 1 176 ? 2.923 7.306 8.662 1.00 98.12 176 ALA A C 1
ATOM 1331 O O . ALA A 1 176 ? 3.072 8.395 8.096 1.00 98.12 176 ALA A O 1
ATOM 1332 N N . ARG A 1 177 ? 3.738 6.896 9.644 1.00 97.81 177 ARG A N 1
ATOM 1333 C CA . ARG A 1 177 ? 4.895 7.674 10.119 1.00 97.81 177 ARG A CA 1
ATOM 1334 C C . ARG A 1 177 ? 5.892 7.938 8.999 1.00 97.81 177 ARG A C 1
ATOM 1336 O O . ARG A 1 177 ? 6.155 9.090 8.654 1.00 97.81 177 ARG A O 1
ATOM 1343 N N . ARG A 1 178 ? 6.414 6.876 8.388 1.00 96.94 178 ARG A N 1
ATOM 1344 C CA . ARG A 1 178 ? 7.474 6.974 7.379 1.00 96.94 178 ARG A CA 1
ATOM 1345 C C . ARG A 1 178 ? 7.001 7.704 6.132 1.00 96.94 178 ARG A C 1
ATOM 1347 O O . ARG A 1 178 ? 7.682 8.605 5.659 1.00 96.94 178 ARG A O 1
ATOM 1354 N N . GLY A 1 179 ? 5.820 7.367 5.618 1.00 96.50 179 GLY A N 1
ATOM 1355 C CA . GLY A 1 179 ? 5.293 7.978 4.399 1.00 96.50 179 GLY A CA 1
ATOM 1356 C C . GLY A 1 179 ? 4.926 9.455 4.553 1.00 96.50 179 GLY A C 1
ATOM 1357 O O . GLY A 1 179 ? 4.880 10.169 3.552 1.00 96.50 179 GLY A O 1
ATOM 1358 N N . SER A 1 180 ? 4.671 9.927 5.777 1.00 96.06 180 SER A N 1
ATOM 1359 C CA . SER A 1 180 ? 4.349 11.332 6.056 1.00 96.06 180 SER A CA 1
ATOM 1360 C C . SER A 1 180 ? 5.563 12.186 6.441 1.00 96.06 180 SER A C 1
ATOM 1362 O O . SER A 1 180 ? 5.451 13.416 6.436 1.00 96.06 180 SER A O 1
ATOM 1364 N N . ALA A 1 181 ? 6.709 11.562 6.733 1.00 94.81 181 ALA A N 1
ATOM 1365 C CA . ALA A 1 181 ? 7.953 12.261 7.022 1.00 94.81 181 ALA A CA 1
ATOM 1366 C C . ALA A 1 181 ? 8.435 13.080 5.812 1.00 94.81 181 ALA A C 1
ATOM 1368 O O . ALA A 1 181 ? 8.170 12.740 4.657 1.00 94.81 181 ALA A O 1
ATOM 1369 N N . HIS A 1 182 ? 9.133 14.180 6.095 1.00 91.56 182 HIS A N 1
ATOM 1370 C CA . HIS A 1 182 ? 9.607 15.140 5.097 1.00 91.56 182 HIS A CA 1
ATOM 1371 C C . HIS A 1 182 ? 10.624 14.502 4.139 1.00 91.56 182 HIS A C 1
ATOM 1373 O O . HIS A 1 182 ? 11.529 13.792 4.575 1.00 91.56 182 HIS A O 1
ATOM 1379 N N . ASN A 1 183 ? 10.544 14.812 2.845 1.00 89.31 183 ASN A N 1
ATOM 1380 C CA . ASN A 1 183 ? 11.406 14.238 1.800 1.00 89.31 183 ASN A CA 1
ATOM 1381 C C . ASN A 1 183 ? 12.859 14.774 1.777 1.00 89.31 183 ASN A C 1
ATOM 1383 O O . ASN A 1 183 ? 13.604 14.531 0.830 1.00 89.31 183 ASN A O 1
ATOM 1387 N N . GLY A 1 184 ? 13.259 15.530 2.800 1.00 85.19 184 GLY A N 1
ATOM 1388 C CA . GLY A 1 184 ? 14.564 16.194 2.900 1.00 85.19 184 GLY A CA 1
ATOM 1389 C C . GLY A 1 184 ? 14.795 17.445 2.031 1.00 85.19 184 GLY A C 1
ATOM 1390 O O . GLY A 1 184 ? 15.828 18.084 2.214 1.00 85.19 184 GLY A O 1
ATOM 1391 N N . MET A 1 185 ? 13.885 17.848 1.133 1.00 82.88 185 MET A N 1
ATOM 1392 C CA . MET A 1 185 ? 14.116 19.002 0.248 1.00 82.88 185 MET A CA 1
ATOM 1393 C C . MET A 1 185 ? 13.728 20.337 0.900 1.00 82.88 185 MET A C 1
ATOM 1395 O O . MET A 1 185 ? 12.553 20.632 1.106 1.00 82.88 185 MET A O 1
ATOM 1399 N N . ALA A 1 186 ? 14.718 21.178 1.207 1.00 78.75 186 ALA A N 1
ATOM 1400 C CA . ALA A 1 186 ? 14.485 22.462 1.866 1.00 78.75 186 ALA A CA 1
ATOM 1401 C C . ALA A 1 186 ? 13.498 23.352 1.084 1.00 78.75 186 ALA A C 1
ATOM 1403 O O . ALA A 1 186 ? 13.669 23.595 -0.108 1.00 78.75 186 ALA A O 1
ATOM 1404 N N . GLY A 1 187 ? 12.480 23.866 1.780 1.00 78.12 187 GLY A N 1
ATOM 1405 C CA . GLY A 1 187 ? 11.479 24.768 1.203 1.00 78.12 187 GLY A CA 1
ATOM 1406 C C . GLY A 1 187 ? 10.307 24.081 0.493 1.00 78.12 187 GLY A C 1
ATOM 1407 O O . GLY A 1 187 ? 9.388 24.785 0.079 1.00 78.12 187 GLY A O 1
ATOM 1408 N N . ILE A 1 188 ? 10.285 22.745 0.398 1.00 79.44 188 ILE A N 1
ATOM 1409 C CA . ILE A 1 188 ? 9.169 21.993 -0.192 1.00 79.44 188 ILE A CA 1
ATOM 1410 C C . ILE A 1 188 ? 8.530 21.091 0.873 1.00 79.44 188 ILE A C 1
ATOM 1412 O O . ILE A 1 188 ? 9.199 20.203 1.387 1.00 79.44 188 ILE A O 1
ATOM 1416 N N . PRO A 1 189 ? 7.231 21.250 1.198 1.00 80.31 189 PRO A N 1
ATOM 1417 C CA . PRO A 1 189 ? 6.558 20.479 2.249 1.00 80.31 189 PRO A CA 1
ATOM 1418 C C . PRO A 1 189 ? 6.151 19.062 1.797 1.00 80.31 189 PRO A C 1
ATOM 1420 O O . PRO A 1 189 ? 5.118 18.531 2.216 1.00 80.31 189 PRO A O 1
ATOM 1423 N N . GLU A 1 190 ? 6.920 18.455 0.900 1.00 88.38 190 GLU A N 1
ATOM 1424 C CA . GLU A 1 190 ? 6.622 17.145 0.340 1.00 88.38 190 GLU A CA 1
ATOM 1425 C C . GLU A 1 190 ? 7.049 16.022 1.284 1.00 88.38 190 GLU A C 1
ATOM 1427 O O . GLU A 1 190 ? 8.045 16.104 2.006 1.00 88.38 190 GLU A O 1
ATOM 1432 N N . ALA A 1 191 ? 6.256 14.954 1.290 1.00 92.94 191 ALA A N 1
ATOM 1433 C CA . ALA A 1 191 ? 6.500 13.795 2.132 1.00 92.94 191 ALA A CA 1
ATOM 1434 C C . ALA A 1 191 ? 6.989 12.607 1.312 1.00 92.94 191 ALA A C 1
ATOM 1436 O O . ALA A 1 191 ? 6.656 12.480 0.135 1.00 92.94 191 ALA A O 1
ATOM 1437 N N . LEU A 1 192 ? 7.706 11.705 1.976 1.00 94.62 192 LEU A N 1
ATOM 1438 C CA . LEU A 1 192 ? 8.343 10.541 1.366 1.00 94.62 192 LEU A CA 1
ATOM 1439 C C . LEU A 1 192 ? 7.382 9.611 0.598 1.00 94.62 192 LEU A C 1
ATOM 1441 O O . LEU A 1 192 ? 7.794 8.986 -0.378 1.00 94.62 192 LEU A O 1
ATOM 1445 N N . ALA A 1 193 ? 6.125 9.477 1.044 1.00 96.00 193 ALA A N 1
ATOM 1446 C CA . ALA A 1 193 ? 5.077 8.714 0.358 1.00 96.00 193 ALA A CA 1
ATOM 1447 C C . ALA A 1 193 ? 3.668 9.069 0.874 1.00 96.00 193 ALA A C 1
ATOM 1449 O O . ALA A 1 193 ? 2.953 8.230 1.433 1.00 96.00 193 ALA A O 1
ATOM 1450 N N . LEU A 1 194 ? 3.221 10.312 0.664 1.00 95.31 194 LEU A N 1
ATOM 1451 C CA . LEU A 1 194 ? 1.948 10.786 1.227 1.00 95.31 194 LEU A CA 1
ATOM 1452 C C . LEU A 1 194 ? 0.734 9.909 0.866 1.00 95.31 194 LEU A C 1
ATOM 1454 O O . LEU A 1 194 ? -0.150 9.681 1.693 1.00 95.31 194 LEU A O 1
ATOM 1458 N N . LYS A 1 195 ? 0.669 9.415 -0.373 1.00 95.81 195 LYS A N 1
ATOM 1459 C CA . LYS A 1 195 ? -0.431 8.548 -0.817 1.00 95.81 195 LYS A CA 1
ATOM 1460 C C . LYS A 1 195 ? -0.558 7.297 0.057 1.00 95.81 195 LYS A C 1
ATOM 1462 O O . LYS A 1 195 ? -1.673 6.920 0.408 1.00 95.81 195 LYS A O 1
ATOM 1467 N N . VAL A 1 196 ? 0.574 6.687 0.408 1.00 98.12 196 VAL A N 1
ATOM 1468 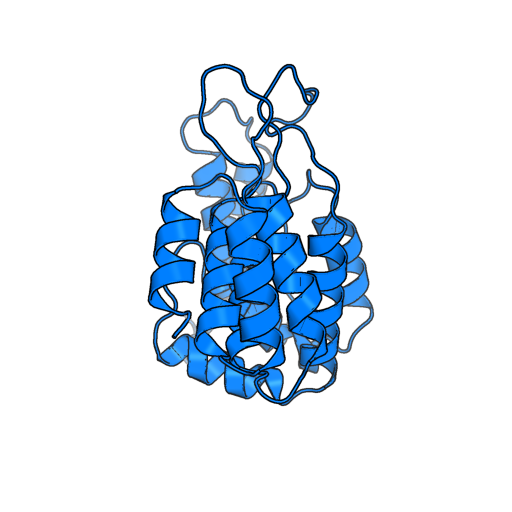C CA . VAL A 1 196 ? 0.641 5.483 1.246 1.00 98.12 196 VAL A CA 1
ATOM 1469 C C . VAL A 1 196 ? 0.302 5.829 2.692 1.00 98.12 196 VAL A C 1
ATOM 1471 O O . VAL A 1 196 ? -0.550 5.169 3.275 1.00 98.12 196 VAL A O 1
ATOM 1474 N N . ALA A 1 197 ? 0.861 6.915 3.237 1.00 98.00 197 ALA A N 1
ATOM 1475 C CA . ALA A 1 197 ? 0.549 7.347 4.600 1.00 98.00 197 ALA A CA 1
ATOM 1476 C C . ALA A 1 197 ? -0.941 7.674 4.792 1.00 98.00 197 ALA A C 1
ATOM 1478 O O . ALA A 1 197 ? -1.555 7.256 5.770 1.00 98.00 197 ALA A O 1
ATOM 1479 N N . SER A 1 198 ? -1.545 8.368 3.823 1.00 97.31 198 SER A N 1
ATOM 1480 C CA . SER A 1 198 ? -2.981 8.674 3.840 1.00 97.31 198 SER A CA 1
ATOM 1481 C C . SER A 1 198 ? -3.825 7.403 3.800 1.00 97.31 198 SER A C 1
ATOM 1483 O O . SER A 1 198 ? -4.780 7.279 4.559 1.00 97.31 198 SER A O 1
ATOM 1485 N N . ALA A 1 199 ? -3.458 6.449 2.939 1.00 98.06 199 ALA A N 1
ATOM 1486 C CA . ALA A 1 199 ? -4.140 5.164 2.854 1.00 98.06 199 ALA A CA 1
ATOM 1487 C C . ALA A 1 199 ? -3.989 4.330 4.130 1.00 98.06 199 ALA A C 1
ATOM 1489 O O . ALA A 1 199 ? -4.917 3.608 4.479 1.00 98.06 199 ALA A O 1
ATOM 1490 N N . ALA A 1 200 ? -2.855 4.431 4.824 1.00 98.38 200 ALA A N 1
ATOM 1491 C CA . ALA A 1 200 ? -2.619 3.694 6.057 1.00 98.38 200 ALA A CA 1
ATOM 1492 C C . ALA A 1 200 ? -3.501 4.215 7.195 1.00 98.38 200 ALA A C 1
ATOM 1494 O O . ALA A 1 200 ? -4.166 3.425 7.862 1.00 98.38 200 ALA A O 1
ATOM 1495 N N . VAL A 1 201 ? -3.604 5.542 7.334 1.00 97.94 201 VAL A N 1
ATOM 1496 C CA . VAL A 1 201 ? -4.577 6.172 8.240 1.00 97.94 201 VAL A CA 1
ATOM 1497 C C . VAL A 1 201 ? -6.004 5.769 7.860 1.00 97.94 201 VAL A C 1
ATOM 1499 O O . VAL A 1 201 ? -6.761 5.348 8.727 1.00 97.94 201 VAL A O 1
ATOM 1502 N N . ASP A 1 202 ? -6.368 5.826 6.574 1.00 96.94 202 ASP A N 1
ATOM 1503 C CA . ASP A 1 202 ? -7.707 5.423 6.117 1.00 96.94 202 ASP A CA 1
ATOM 1504 C C . ASP A 1 202 ? -8.008 3.952 6.439 1.00 96.94 202 ASP A C 1
ATOM 1506 O O . ASP A 1 202 ? -9.116 3.628 6.858 1.00 96.94 202 ASP A O 1
ATOM 1510 N N . ALA A 1 203 ? -7.034 3.055 6.277 1.00 97.12 203 ALA A N 1
ATOM 1511 C CA . ALA A 1 203 ? -7.195 1.640 6.587 1.00 97.12 203 ALA A CA 1
ATOM 1512 C C . ALA A 1 203 ? -7.416 1.401 8.089 1.00 97.12 203 ALA A C 1
ATOM 1514 O O . ALA A 1 203 ? -8.341 0.668 8.438 1.00 97.12 203 ALA A O 1
ATOM 1515 N N . LEU A 1 204 ? -6.640 2.056 8.964 1.00 96.94 204 LEU A N 1
ATOM 1516 C CA . LEU A 1 204 ? -6.833 2.005 10.421 1.00 96.94 204 LEU A CA 1
ATOM 1517 C C . LEU A 1 204 ? -8.230 2.512 10.817 1.00 96.94 204 LEU A C 1
ATOM 1519 O O . LEU A 1 204 ? -8.950 1.844 11.557 1.00 96.94 204 LEU A O 1
ATOM 1523 N N . VAL A 1 205 ? -8.652 3.650 10.254 1.00 95.56 205 VAL A N 1
ATOM 1524 C CA . VAL A 1 205 ? -9.979 4.240 10.499 1.00 95.56 205 VAL A CA 1
ATOM 1525 C C . VAL A 1 205 ? -11.111 3.328 10.017 1.00 95.56 205 VAL A C 1
ATOM 1527 O O . VAL A 1 205 ? -12.146 3.235 10.667 1.00 95.56 205 VAL A O 1
ATOM 1530 N N . LEU A 1 206 ? -10.946 2.641 8.884 1.00 94.56 206 LEU A N 1
ATOM 1531 C CA . LEU A 1 206 ? -11.976 1.751 8.332 1.00 94.56 206 LEU A CA 1
ATOM 1532 C C . LEU A 1 206 ? -12.095 0.410 9.069 1.00 94.56 206 LEU A C 1
ATOM 1534 O O . LEU A 1 206 ? -13.163 -0.213 9.028 1.00 94.56 206 LEU A O 1
ATOM 1538 N N . ARG A 1 207 ? -11.004 -0.061 9.682 1.00 94.50 207 ARG A N 1
ATOM 1539 C CA . ARG A 1 207 ? -10.985 -1.281 10.501 1.00 94.50 207 ARG A CA 1
ATOM 1540 C C . ARG A 1 207 ? -11.571 -1.026 11.885 1.00 94.50 207 ARG A C 1
ATOM 1542 O O . ARG A 1 207 ? -12.359 -1.849 12.341 1.00 94.50 207 ARG A O 1
ATOM 1549 N N . ALA A 1 208 ? -11.238 0.120 12.489 1.00 90.75 208 ALA A N 1
ATOM 1550 C CA . ALA A 1 208 ? -11.841 0.652 13.715 1.00 90.75 208 ALA A CA 1
ATOM 1551 C C . ALA A 1 208 ? -11.906 -0.340 14.895 1.00 90.75 208 ALA A C 1
ATOM 1553 O O . ALA A 1 208 ? -12.850 -0.313 15.687 1.00 90.75 208 ALA A O 1
ATOM 1554 N N . ASN A 1 209 ? -10.927 -1.245 15.017 1.00 90.94 209 ASN A N 1
ATOM 1555 C CA . ASN A 1 209 ? -10.810 -2.090 16.204 1.00 90.94 209 ASN A CA 1
ATOM 1556 C C . ASN A 1 209 ? -10.028 -1.363 17.318 1.00 90.94 209 ASN A C 1
ATOM 1558 O O . ASN A 1 209 ? -9.427 -0.310 17.104 1.00 90.94 209 ASN A O 1
ATOM 1562 N N . GLN A 1 210 ? -10.042 -1.920 18.532 1.00 92.00 210 GLN A N 1
ATOM 1563 C CA . GLN A 1 210 ? -9.422 -1.281 19.699 1.00 92.00 210 GLN A CA 1
ATOM 1564 C C . GLN A 1 210 ? -7.912 -1.039 19.523 1.00 92.00 210 GLN A C 1
ATOM 1566 O O . GLN A 1 210 ? -7.398 -0.022 19.987 1.00 92.00 210 GLN A O 1
ATOM 1571 N N . VAL A 1 211 ? -7.209 -1.948 18.839 1.00 93.88 211 VAL A N 1
ATOM 1572 C CA . VAL A 1 211 ? -5.765 -1.830 18.581 1.00 93.88 211 VAL A CA 1
ATOM 1573 C C . VAL A 1 211 ? -5.501 -0.721 17.559 1.00 93.88 211 VAL A C 1
ATOM 1575 O O . VAL A 1 211 ? -4.611 0.101 17.762 1.00 93.88 211 VAL A O 1
ATOM 1578 N N . ASP A 1 212 ? -6.325 -0.627 16.512 1.00 95.38 212 ASP A N 1
ATOM 1579 C CA . ASP A 1 212 ? -6.240 0.426 15.497 1.00 95.38 212 ASP A CA 1
ATOM 1580 C C . ASP A 1 212 ? -6.525 1.814 16.094 1.00 95.38 212 ASP A C 1
ATOM 1582 O O . ASP A 1 212 ? -5.829 2.775 15.770 1.00 95.38 212 ASP A O 1
ATOM 1586 N N . HIS A 1 213 ? -7.490 1.933 17.013 1.00 94.69 213 HIS A N 1
ATOM 1587 C CA . HIS A 1 213 ? -7.733 3.183 17.745 1.00 94.69 213 HIS A CA 1
ATOM 1588 C C . HIS A 1 213 ? -6.544 3.589 18.622 1.00 94.69 213 HIS A C 1
ATOM 1590 O O . HIS A 1 213 ? -6.170 4.762 18.635 1.00 94.69 213 HIS A O 1
ATOM 1596 N N . ALA A 1 214 ? -5.919 2.637 19.323 1.00 95.31 214 ALA A N 1
ATOM 1597 C CA . ALA A 1 214 ? -4.719 2.914 20.109 1.00 95.31 214 ALA A CA 1
ATOM 1598 C C . ALA A 1 214 ? -3.560 3.389 19.214 1.00 95.31 214 ALA A C 1
ATOM 1600 O O . ALA A 1 214 ? -2.904 4.383 19.528 1.00 95.31 214 ALA A O 1
ATOM 1601 N N . ALA A 1 215 ? -3.357 2.743 18.063 1.00 96.50 215 ALA A N 1
ATOM 1602 C CA . ALA A 1 215 ? -2.361 3.161 17.081 1.00 96.50 215 ALA A CA 1
ATOM 1603 C C . ALA A 1 215 ? -2.655 4.561 16.513 1.00 96.50 215 ALA A C 1
ATOM 1605 O O . ALA A 1 215 ? -1.750 5.388 16.419 1.00 96.50 215 ALA A O 1
ATOM 1606 N N . LEU A 1 216 ? -3.916 4.870 16.192 1.00 97.25 216 LEU A N 1
ATOM 1607 C CA . LEU A 1 216 ? -4.337 6.202 15.744 1.00 97.25 216 LEU A CA 1
ATOM 1608 C C . LEU A 1 216 ? -4.071 7.281 16.807 1.00 97.25 216 LEU A C 1
ATOM 1610 O O . LEU A 1 216 ? -3.599 8.363 16.461 1.00 97.25 216 LEU A O 1
ATOM 1614 N N . ALA A 1 217 ? -4.314 6.990 18.087 1.00 96.69 217 ALA A N 1
ATOM 1615 C CA . ALA A 1 217 ? -4.012 7.911 19.183 1.00 96.69 217 ALA A CA 1
ATOM 1616 C C . ALA A 1 217 ? -2.504 8.185 19.320 1.00 96.69 217 ALA A C 1
ATOM 1618 O O . ALA A 1 217 ? -2.106 9.330 19.524 1.00 96.69 217 ALA A O 1
ATOM 1619 N N . ILE A 1 218 ? -1.659 7.163 19.142 1.00 96.94 218 ILE A N 1
ATOM 1620 C CA . ILE A 1 218 ? -0.197 7.326 19.115 1.00 96.94 218 ILE A CA 1
ATOM 1621 C C . ILE A 1 218 ? 0.213 8.193 17.916 1.00 96.94 218 ILE A C 1
ATOM 1623 O O . ILE A 1 218 ? 0.883 9.213 18.089 1.00 96.94 218 ILE A O 1
ATOM 1627 N N . LEU A 1 219 ? -0.273 7.867 16.712 1.00 96.88 219 LEU A N 1
ATOM 1628 C CA . LEU A 1 219 ? 0.015 8.628 15.492 1.00 96.88 219 LEU A CA 1
ATOM 1629 C C . LEU A 1 219 ? -0.394 10.099 15.607 1.00 96.88 219 LEU A C 1
ATOM 1631 O O . LEU A 1 219 ? 0.306 10.967 15.092 1.00 96.88 219 LEU A O 1
ATOM 1635 N N . LEU A 1 220 ? -1.491 10.404 16.303 1.00 95.12 220 LEU A N 1
ATOM 1636 C CA . LEU A 1 220 ? -1.918 11.784 16.529 1.00 95.12 220 LEU A CA 1
ATOM 1637 C C . LEU A 1 220 ? -0.824 12.633 17.198 1.00 95.12 220 LEU A C 1
ATOM 1639 O O . LEU A 1 220 ? -0.714 13.823 16.904 1.00 95.12 220 LEU A O 1
ATOM 1643 N N . THR A 1 221 ? -0.021 12.023 18.071 1.00 93.62 221 THR A N 1
ATOM 1644 C CA . THR A 1 221 ? 1.071 12.698 18.783 1.00 93.62 221 THR A CA 1
ATOM 1645 C C . THR A 1 221 ? 2.393 12.706 18.016 1.00 93.62 221 THR A C 1
ATOM 1647 O O . THR A 1 221 ? 3.219 13.589 18.233 1.00 93.62 221 THR A O 1
ATOM 1650 N N . GLU A 1 222 ? 2.598 11.750 17.108 1.00 92.69 222 GLU A N 1
ATOM 1651 C CA . GLU A 1 222 ? 3.863 11.566 16.386 1.00 92.69 222 GLU A CA 1
ATOM 1652 C C . GLU A 1 222 ? 3.887 12.276 15.025 1.00 92.69 222 GLU A C 1
ATOM 1654 O O . GLU A 1 222 ? 4.949 12.662 14.528 1.00 92.69 222 GLU A O 1
ATOM 1659 N N . LEU A 1 223 ? 2.724 12.436 14.386 1.00 93.25 223 LEU A N 1
ATOM 1660 C CA . LEU A 1 223 ? 2.631 13.045 13.065 1.00 93.25 223 LEU A CA 1
ATOM 1661 C C . LEU A 1 223 ? 2.684 14.573 13.151 1.00 93.25 223 LEU A C 1
ATOM 1663 O O . LEU A 1 223 ? 1.946 15.199 13.900 1.00 93.25 223 LEU A O 1
ATOM 1667 N N . ASN A 1 224 ? 3.469 15.194 12.267 1.00 86.88 224 ASN A N 1
ATOM 1668 C CA . ASN A 1 224 ? 3.555 16.659 12.136 1.00 86.88 224 ASN A CA 1
ATOM 1669 C C . ASN A 1 224 ? 2.667 17.230 11.009 1.00 86.88 224 ASN A C 1
ATOM 1671 O O . ASN A 1 224 ? 2.697 18.422 10.696 1.00 86.88 224 ASN A O 1
ATOM 1675 N N . ARG A 1 225 ? 1.868 16.378 10.358 1.00 89.12 225 ARG A N 1
ATOM 1676 C CA . ARG A 1 225 ? 1.096 16.689 9.147 1.00 89.12 225 ARG A CA 1
ATOM 1677 C C . ARG A 1 225 ? -0.359 17.027 9.473 1.00 89.12 225 ARG A C 1
ATOM 1679 O O . ARG A 1 225 ? -1.161 16.140 9.754 1.00 89.12 225 ARG A O 1
ATOM 1686 N N . ARG A 1 226 ? -0.716 18.317 9.387 1.00 89.62 226 ARG A N 1
ATOM 1687 C CA . ARG A 1 226 ? -2.047 18.850 9.765 1.00 89.62 226 ARG A CA 1
ATOM 1688 C C . ARG A 1 226 ? -3.228 18.144 9.093 1.00 89.62 226 ARG A C 1
ATOM 1690 O O . ARG A 1 226 ? -4.269 17.974 9.721 1.00 89.62 226 ARG A O 1
ATOM 1697 N N . ASP A 1 227 ? -3.093 17.760 7.829 1.00 91.19 227 ASP A N 1
ATOM 1698 C CA . ASP A 1 227 ? -4.135 17.075 7.061 1.00 91.19 227 ASP A CA 1
ATOM 1699 C C . ASP A 1 227 ? -4.423 15.660 7.587 1.00 91.19 227 ASP A C 1
ATOM 1701 O O . ASP A 1 227 ? -5.590 15.288 7.722 1.00 91.19 227 ASP A O 1
ATOM 1705 N N . LEU A 1 228 ? -3.378 14.906 7.943 1.00 93.38 228 LEU A N 1
ATOM 1706 C CA . LEU A 1 228 ? -3.508 13.580 8.554 1.00 93.38 228 LEU A CA 1
ATOM 1707 C C . LEU A 1 228 ? -4.003 13.681 10.000 1.00 93.38 228 LEU A C 1
ATOM 1709 O O . LEU A 1 228 ? -4.950 12.990 10.358 1.00 93.38 228 LEU A O 1
ATOM 1713 N N . ILE A 1 229 ? -3.455 14.612 10.791 1.00 94.19 229 ILE A N 1
ATOM 1714 C CA . ILE A 1 229 ? -3.906 14.908 12.165 1.00 94.19 229 ILE A CA 1
ATOM 1715 C C . ILE A 1 229 ? -5.410 15.203 12.193 1.00 94.19 229 ILE A C 1
ATOM 1717 O O . ILE A 1 229 ? -6.143 14.632 12.996 1.00 94.19 229 ILE A O 1
ATOM 1721 N N . LYS A 1 230 ? -5.900 16.064 11.288 1.00 93.69 230 LYS A N 1
ATOM 1722 C CA . LYS A 1 230 ? -7.331 16.392 11.200 1.00 93.69 230 LYS A CA 1
ATOM 1723 C C . LYS A 1 230 ? -8.184 15.154 10.919 1.00 93.69 230 LYS A C 1
ATOM 1725 O O . LYS A 1 230 ? -9.283 15.045 11.452 1.00 93.69 230 LYS A O 1
ATOM 1730 N N . ARG A 1 231 ? -7.693 14.240 10.078 1.00 93.06 231 ARG A N 1
ATOM 1731 C CA . ARG A 1 231 ? -8.395 12.995 9.752 1.00 93.06 231 ARG A CA 1
ATOM 1732 C C . ARG A 1 231 ? -8.432 12.036 10.939 1.00 93.06 231 ARG A C 1
ATOM 1734 O O . ARG A 1 231 ? -9.488 11.483 11.212 1.00 93.06 231 ARG A O 1
ATOM 1741 N N . ILE A 1 232 ? -7.315 11.893 11.651 1.00 94.38 232 ILE A N 1
ATOM 1742 C CA . ILE A 1 232 ? -7.213 11.066 12.859 1.00 94.38 232 ILE A CA 1
ATOM 1743 C C . ILE A 1 232 ? -8.148 11.601 13.952 1.00 94.38 232 ILE A C 1
ATOM 1745 O O . ILE A 1 232 ? -8.954 10.847 14.483 1.00 94.38 232 ILE A O 1
ATOM 1749 N N . ASN A 1 233 ? -8.126 12.912 14.215 1.00 92.94 233 ASN A N 1
ATOM 1750 C CA . ASN A 1 233 ? -9.019 13.556 15.187 1.00 92.94 233 ASN A CA 1
ATOM 1751 C C . ASN A 1 233 ? -10.507 13.352 14.881 1.00 92.94 233 ASN A C 1
ATOM 1753 O O . ASN A 1 233 ? -11.309 13.289 15.798 1.00 92.94 233 ASN A O 1
ATOM 1757 N N . ALA A 1 234 ? -10.891 13.277 13.606 1.00 92.12 234 ALA A N 1
ATOM 1758 C CA . ALA A 1 234 ? -12.282 13.031 13.229 1.00 92.12 234 ALA A CA 1
ATOM 1759 C C . ALA A 1 234 ? -12.717 11.568 13.431 1.00 92.12 234 ALA A C 1
ATOM 1761 O O . ALA A 1 234 ? -13.913 11.287 13.395 1.00 92.12 234 ALA A O 1
ATOM 1762 N N . ALA A 1 235 ? -11.763 10.645 13.579 1.00 90.00 235 ALA A N 1
ATOM 1763 C CA . ALA A 1 235 ? -12.013 9.217 13.741 1.00 90.00 235 ALA A CA 1
ATOM 1764 C C . ALA A 1 235 ? -11.885 8.737 15.194 1.00 90.00 235 ALA A C 1
ATOM 1766 O O . ALA A 1 235 ? -12.450 7.700 15.533 1.00 90.00 235 ALA A O 1
ATOM 1767 N N . LEU A 1 236 ? -11.147 9.463 16.037 1.00 87.88 236 LEU A N 1
ATOM 1768 C CA . LEU A 1 236 ? -11.053 9.177 17.465 1.00 87.88 236 LEU A CA 1
ATOM 1769 C C . LEU A 1 236 ? -12.280 9.764 18.198 1.00 87.88 236 LEU A C 1
ATOM 1771 O O . LEU A 1 236 ? -12.619 10.920 17.941 1.00 87.88 236 LEU A O 1
ATOM 1775 N N . PRO A 1 237 ? -12.965 8.974 19.048 1.00 68.25 237 PRO A N 1
ATOM 1776 C CA . PRO A 1 237 ? -14.137 9.411 19.809 1.00 68.25 237 PRO A CA 1
ATOM 1777 C C . PRO A 1 237 ? -13.810 10.404 20.932 1.00 68.25 237 PRO A C 1
ATOM 1779 O O . PRO A 1 237 ? -12.669 10.377 21.449 1.00 68.25 237 PRO A O 1
#

pLDDT: mean 87.19, std 12.8, range [36.5, 98.62]

Secondary structure (DSSP, 8-state):
--TTSPPPHHHHHHHHHHHHHHHHS-TTSTTHHHHHHHHHHHHHHHS-TTS---TTSPSSSSSHHHHHHHHHTS-HHHHHHHHHHHHHTTTSPPPHHHHHHHHHHTTSHHHHHHHHHHHHHHHHPPPEESSTT--BTTB-EESS-TTHHHHHHHHHHHGGG-TT-STHHHHHHHHHHHHHSB-S-TT---BTTHHHHHHHHHHHHHH--HHHHHHHHHHHHH---HHHHHHHHHH--

Radius of gyration: 18.24 Å; chains: 1; bounding box: 39×45×52 Å